Protein AF-A0A953Q4B1-F1 (afdb_monomer)

Nearest PDB structures (foldseek):
  6rr7-assembly1_C  TM=2.010E-01  e=7.359E+00  Influenza A virus (A/nt/60/1968(H3N2))

Mean predicted aligned error: 6.5 Å

pLDDT: mean 91.01, std 9.19, range [53.62, 98.0]

Radius of gyration: 22.78 Å; Cα contacts (8 Å, |Δi|>4): 301; chains: 1; bounding box: 56×47×64 Å

Secondary structure (DSSP, 8-state):
-HHHHHHHHHHHHHHHHHTPPPP----EEEEEEEEEEEEE---HHHHHHHHHHHHHHTS-SSSS-PPPSS-HHHHHHHHHHHHHHHHHHHGGGSS-SSEEEEEEEEEEETTEEEEE-SSEE-HHHHHHHHHHTTTSEEEEE-S-S----EE--GGGSS--TT---IIIIIHHHHTT-PEEPTTHHHHHHHHHHHHHHHHHH-

Solvent-accessible surface area (backbone atoms only — not comparable to full-atom values): 11178 Å² total; per-residue (Å²): 109,71,66,60,52,50,53,50,50,51,49,53,52,53,53,51,58,73,69,58,70,91,78,86,74,88,47,75,49,74,51,75,47,82,42,74,46,45,27,45,70,68,64,59,67,59,27,50,49,50,26,53,49,32,53,58,68,60,44,44,72,74,100,47,98,51,71,44,90,59,56,71,69,58,51,51,50,37,51,52,52,22,54,28,24,43,34,42,40,56,40,74,78,46,83,64,64,55,37,46,79,49,43,32,40,42,38,39,47,70,65,34,35,40,38,36,33,23,28,49,68,54,69,68,52,51,52,51,42,37,63,79,42,63,94,41,52,62,43,72,39,57,67,27,94,40,82,76,51,57,44,42,58,57,81,42,67,55,74,59,87,96,40,75,34,53,53,44,48,50,49,24,36,69,70,22,39,59,28,62,39,65,57,39,42,58,53,50,42,51,52,54,46,52,49,52,52,56,69,70,74,108

Sequence (202 aa):
MLEQLSDLFAGYVRQALKGASRMDVKRIDMETRQLKLPQVPTDRALALRQVQLAEQLLRPNSGTNAEPTLPIEAQRWLRLSRDISRAVFDRYNRMPLDQRATEMQALRIQNVLILTDPAEVFITFADQIGQMLADWKVWVAGYADDYVGYIPSADRYDLQAEHFSYPAYFTPMVNGEFRFREDVGDVLVHELVAFGQDITRR

Structure (mmCIF, N/CA/C/O backbone):
data_AF-A0A953Q4B1-F1
#
_entry.id   AF-A0A953Q4B1-F1
#
loop_
_atom_site.group_PDB
_atom_site.id
_atom_site.type_symbol
_atom_site.label_atom_id
_atom_site.label_alt_id
_atom_site.label_comp_id
_atom_site.label_asym_id
_atom_site.label_entity_id
_atom_site.label_seq_id
_atom_site.pdbx_PDB_ins_code
_atom_site.Cartn_x
_atom_site.Cartn_y
_atom_site.Cartn_z
_atom_site.occupancy
_atom_site.B_iso_or_equiv
_atom_site.auth_seq_id
_atom_site.auth_comp_id
_atom_site.auth_asym_id
_atom_site.auth_atom_id
_atom_site.pdbx_PDB_model_num
ATOM 1 N N . MET A 1 1 ? -5.268 32.709 0.289 1.00 77.25 1 MET A N 1
ATOM 2 C CA . MET A 1 1 ? -5.785 31.329 0.142 1.00 77.25 1 MET A CA 1
ATOM 3 C C . MET A 1 1 ? -5.171 30.374 1.164 1.00 77.25 1 MET A C 1
ATOM 5 O O . MET A 1 1 ? -5.928 29.830 1.951 1.00 77.25 1 MET A O 1
ATOM 9 N N . LEU A 1 2 ? -3.842 30.199 1.224 1.00 82.88 2 LEU A N 1
ATOM 10 C CA . LEU A 1 2 ? -3.206 29.319 2.227 1.00 82.88 2 LEU A CA 1
ATOM 11 C C . LEU A 1 2 ? -3.450 29.769 3.679 1.00 82.88 2 LEU A C 1
ATOM 13 O O . LEU A 1 2 ? -3.817 28.949 4.511 1.00 82.88 2 LEU A O 1
ATOM 17 N N . GLU A 1 3 ? -3.339 31.068 3.964 1.00 89.88 3 GLU A N 1
ATOM 18 C CA . GLU A 1 3 ? -3.621 31.621 5.302 1.00 89.88 3 GLU A CA 1
ATOM 19 C C . GLU A 1 3 ? -5.075 31.387 5.733 1.00 89.88 3 GLU A C 1
ATOM 21 O O . GLU A 1 3 ? -5.330 30.941 6.843 1.00 89.88 3 GLU A O 1
ATOM 26 N N . GLN A 1 4 ? -6.031 31.565 4.817 1.00 91.06 4 GLN A N 1
ATOM 27 C CA . GLN A 1 4 ? -7.453 31.322 5.086 1.00 91.06 4 GLN A CA 1
ATOM 28 C C . GLN A 1 4 ? -7.746 29.846 5.393 1.00 91.06 4 GLN A C 1
ATOM 30 O O . GLN A 1 4 ? -8.548 29.555 6.276 1.00 91.06 4 GLN A O 1
ATOM 35 N N . LEU A 1 5 ? -7.097 28.912 4.688 1.00 90.69 5 LEU A N 1
ATOM 36 C CA . LEU A 1 5 ? -7.215 27.477 4.972 1.00 90.69 5 LEU A CA 1
ATOM 37 C C . LEU A 1 5 ? -6.576 27.116 6.317 1.00 90.69 5 LEU A C 1
ATOM 39 O O . LEU A 1 5 ? -7.145 26.333 7.076 1.00 90.69 5 LEU A O 1
ATOM 43 N N . SER A 1 6 ? -5.426 27.718 6.629 1.00 92.38 6 SER A N 1
ATOM 44 C CA . SER A 1 6 ? -4.753 27.561 7.919 1.00 92.38 6 SER A CA 1
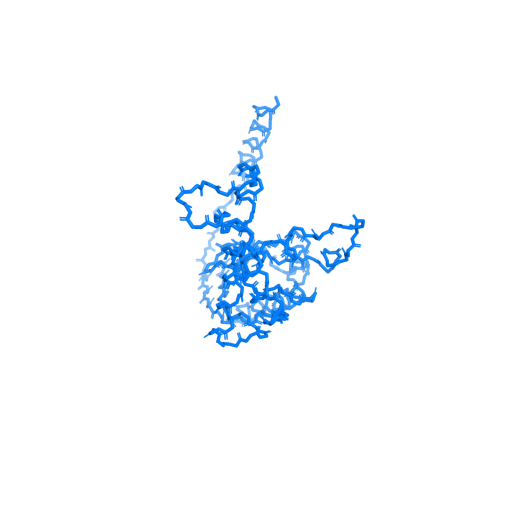ATOM 45 C C . SER A 1 6 ? -5.631 28.052 9.071 1.00 92.38 6 SER A C 1
ATOM 47 O O . SER A 1 6 ? -5.812 27.337 10.055 1.00 92.38 6 SER A O 1
ATOM 49 N N . ASP A 1 7 ? -6.230 29.235 8.938 1.00 94.31 7 ASP A N 1
ATOM 50 C CA . ASP A 1 7 ? -7.118 29.805 9.953 1.00 94.31 7 ASP A CA 1
ATOM 51 C C . ASP A 1 7 ? -8.383 28.964 10.143 1.00 94.31 7 ASP A C 1
ATOM 53 O O . ASP A 1 7 ? -8.809 28.728 11.277 1.00 94.31 7 ASP A O 1
ATOM 57 N N . LEU A 1 8 ? -8.953 28.451 9.048 1.00 93.62 8 LEU A N 1
ATOM 58 C CA . LEU A 1 8 ? -10.095 27.541 9.085 1.00 93.62 8 LEU A CA 1
ATOM 59 C C . LEU A 1 8 ? -9.750 26.253 9.851 1.00 93.62 8 LEU A C 1
ATOM 61 O O . LEU A 1 8 ? -10.474 25.859 10.767 1.00 93.62 8 LEU A O 1
ATOM 65 N N . PHE A 1 9 ? -8.621 25.621 9.519 1.00 92.25 9 PHE A N 1
ATOM 66 C CA . PHE A 1 9 ? -8.154 24.407 10.190 1.00 92.25 9 PHE A CA 1
ATOM 67 C C . PHE A 1 9 ? -7.856 24.653 11.673 1.00 92.25 9 PHE A C 1
ATOM 69 O O . PHE A 1 9 ? -8.317 23.905 12.536 1.00 92.25 9 PHE A O 1
ATOM 76 N N . ALA A 1 10 ? -7.160 25.746 11.993 1.00 93.31 10 ALA A N 1
ATOM 77 C CA . ALA A 1 10 ? -6.904 26.147 13.371 1.00 93.31 10 ALA A CA 1
ATOM 78 C C . ALA A 1 10 ? -8.212 26.382 14.146 1.00 93.31 10 ALA A C 1
ATOM 80 O O . ALA A 1 10 ? -8.302 26.029 15.324 1.00 93.31 10 ALA A O 1
ATOM 81 N N . GLY A 1 11 ? -9.236 26.934 13.489 1.00 94.00 11 GLY A N 1
ATOM 82 C CA . GLY A 1 11 ? -10.591 27.059 14.021 1.00 94.00 11 GLY A CA 1
ATOM 83 C C . GLY A 1 11 ? -11.190 25.710 14.425 1.00 94.00 11 GLY A C 1
ATOM 84 O O . GLY A 1 11 ? -11.606 25.557 15.577 1.00 94.00 11 GLY A O 1
ATOM 85 N N . TYR A 1 12 ? -11.158 24.719 13.527 1.00 92.06 12 TYR A N 1
ATOM 86 C CA . TYR A 1 12 ? -11.639 23.360 13.808 1.00 92.06 12 TYR A CA 1
ATOM 87 C C . TYR A 1 12 ? -10.886 22.697 14.963 1.00 92.06 12 TYR A C 1
ATOM 89 O O . TYR A 1 12 ? -11.517 22.163 15.875 1.00 92.06 12 TYR A O 1
ATOM 97 N N . VAL A 1 13 ? -9.552 22.783 14.981 1.00 90.69 13 VAL A N 1
ATOM 98 C CA . VAL A 1 13 ? -8.730 22.214 16.062 1.00 90.69 13 VAL A CA 1
ATOM 99 C C . VAL A 1 13 ? -9.070 22.867 17.401 1.00 90.69 13 VAL A C 1
ATOM 101 O O . VAL A 1 13 ? -9.308 22.172 18.386 1.00 90.69 13 VAL A O 1
ATOM 104 N N . ARG A 1 14 ? -9.162 24.202 17.457 1.00 93.81 14 ARG A N 1
ATOM 105 C CA . ARG A 1 14 ? -9.535 24.919 18.689 1.00 93.81 14 ARG A CA 1
ATOM 106 C C . ARG A 1 14 ? -10.931 24.534 19.168 1.00 93.81 14 ARG A C 1
ATOM 108 O O . ARG A 1 14 ? -11.133 24.387 20.371 1.00 93.81 14 ARG A O 1
ATOM 115 N N . GLN A 1 15 ? -11.893 24.390 18.258 1.00 92.69 15 GLN A N 1
ATOM 116 C CA . GLN A 1 15 ? -13.248 23.968 18.605 1.00 92.69 15 GLN A CA 1
ATOM 117 C C . GLN A 1 15 ? -13.269 22.534 19.146 1.00 92.69 15 GLN A C 1
ATOM 119 O O . GLN A 1 15 ? -13.880 22.293 20.186 1.00 92.69 15 GLN A O 1
ATOM 124 N N . ALA A 1 16 ? -12.552 21.612 18.500 1.00 88.50 16 ALA A N 1
ATOM 125 C CA . ALA A 1 16 ? -12.413 20.235 18.958 1.00 88.50 16 ALA A CA 1
ATOM 126 C C . ALA A 1 16 ? -11.760 20.161 20.348 1.00 88.50 16 ALA A C 1
ATOM 128 O O . ALA A 1 16 ? -12.266 19.463 21.222 1.00 88.50 16 ALA A O 1
ATOM 129 N N . LEU A 1 17 ? -10.700 20.943 20.591 1.00 89.81 17 LEU A N 1
ATOM 130 C CA . LEU A 1 17 ? -10.029 21.018 21.893 1.00 89.81 17 LEU A CA 1
ATOM 131 C C . LEU A 1 17 ? -10.934 21.585 22.994 1.00 89.81 17 LEU A C 1
ATOM 133 O O . LEU A 1 17 ? -10.906 21.089 24.114 1.00 89.81 17 LEU A O 1
ATOM 137 N N . LYS A 1 18 ? -11.766 22.591 22.692 1.00 91.31 18 LYS A N 1
ATOM 138 C CA . LYS A 1 18 ? -12.753 23.119 23.655 1.00 91.31 18 LYS A CA 1
ATOM 139 C C . LYS A 1 18 ? -13.810 22.0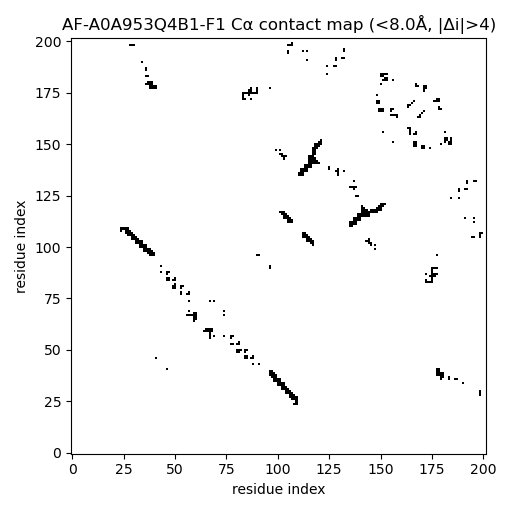81 24.038 1.00 91.31 18 LYS A C 1
ATOM 141 O O . LYS A 1 18 ? -14.287 22.102 25.166 1.00 91.31 18 LYS A O 1
ATOM 146 N N . GLY A 1 19 ? -14.184 21.210 23.102 1.00 84.19 19 GLY A N 1
ATOM 147 C CA . GLY A 1 19 ? -15.109 20.100 23.337 1.00 84.19 19 GLY A CA 1
ATOM 148 C C . GLY A 1 19 ? -14.444 18.833 23.880 1.00 84.19 19 GLY A C 1
ATOM 149 O O . GLY A 1 19 ? -15.144 17.861 24.161 1.00 84.19 19 GLY A O 1
ATOM 150 N N . ALA A 1 20 ? -13.116 18.811 24.016 1.00 85.81 20 ALA A N 1
ATOM 151 C CA . ALA A 1 20 ? -12.397 17.631 24.462 1.00 85.81 20 ALA A CA 1
ATOM 152 C C . ALA A 1 20 ? -12.643 17.388 25.956 1.00 85.81 20 ALA A C 1
ATOM 154 O O . ALA A 1 20 ? -12.407 18.246 26.804 1.00 85.81 20 ALA A O 1
ATOM 155 N N . SER A 1 21 ? -13.090 16.182 26.285 1.00 84.25 21 SER A N 1
ATOM 156 C CA . SER A 1 21 ? -13.233 15.717 27.660 1.00 84.25 21 SER A CA 1
ATOM 157 C C . SER A 1 21 ? -12.099 14.764 28.013 1.00 84.25 21 SER A C 1
ATOM 159 O O . SER A 1 21 ? -11.677 13.961 27.178 1.00 84.25 21 SER A O 1
ATOM 161 N N . ARG A 1 22 ? -11.658 14.779 29.274 1.00 85.75 22 ARG A N 1
ATOM 162 C CA . ARG A 1 22 ? -10.754 13.746 29.789 1.00 85.75 22 ARG A CA 1
ATOM 163 C C . ARG A 1 22 ? -11.410 12.372 29.628 1.00 85.75 22 ARG A C 1
ATOM 165 O O . ARG A 1 22 ? -12.523 12.162 30.101 1.00 85.75 22 ARG A O 1
ATOM 172 N N . MET A 1 23 ? -10.701 11.448 28.991 1.00 85.00 23 MET A N 1
ATOM 173 C CA . MET A 1 23 ? -11.082 10.041 28.952 1.00 85.00 23 MET A CA 1
ATOM 174 C C . MET A 1 23 ? -10.459 9.334 30.154 1.00 85.00 23 MET A C 1
ATOM 176 O O . MET A 1 23 ? -9.245 9.391 30.344 1.00 85.00 23 MET A O 1
ATOM 180 N N . ASP A 1 24 ? -11.289 8.694 30.974 1.00 88.69 24 ASP A N 1
ATOM 181 C CA . ASP A 1 24 ? -10.801 7.779 32.002 1.00 88.69 24 ASP A CA 1
ATOM 182 C C . ASP A 1 24 ? -10.521 6.421 31.352 1.00 88.69 24 ASP A C 1
ATOM 184 O O . ASP A 1 24 ? -11.440 5.739 30.887 1.00 88.69 24 ASP A O 1
ATOM 188 N N . VAL A 1 25 ? -9.241 6.073 31.249 1.00 91.12 25 VAL A N 1
ATOM 189 C CA . VAL A 1 25 ? -8.785 4.867 30.560 1.00 91.12 25 VAL A CA 1
ATOM 190 C C . VAL A 1 25 ? -8.581 3.772 31.593 1.00 91.12 25 VAL A C 1
ATOM 192 O O . VAL A 1 25 ? -7.631 3.789 32.369 1.00 91.12 25 VAL A O 1
ATOM 195 N N . LYS A 1 26 ? -9.491 2.803 31.587 1.00 90.75 26 LYS A N 1
ATOM 196 C CA . LYS A 1 26 ? -9.437 1.612 32.441 1.00 90.75 26 LYS A CA 1
ATOM 197 C C . LYS A 1 26 ? -8.738 0.452 31.753 1.00 90.75 26 LYS A C 1
ATOM 199 O O . LYS A 1 26 ? -8.290 -0.472 32.424 1.00 90.75 26 LYS A O 1
ATOM 204 N N . ARG A 1 27 ? -8.700 0.478 30.419 1.00 88.38 27 ARG A N 1
ATOM 205 C CA . ARG A 1 27 ? -8.193 -0.620 29.610 1.00 88.38 27 ARG A CA 1
ATOM 206 C C . ARG A 1 27 ? -7.492 -0.118 28.356 1.00 88.38 27 ARG A C 1
ATOM 208 O O . ARG A 1 27 ? -8.040 0.712 27.628 1.00 88.38 27 ARG A O 1
ATOM 215 N N . ILE A 1 28 ? -6.306 -0.674 28.131 1.00 94.75 28 ILE A N 1
ATOM 216 C CA . ILE A 1 28 ? -5.520 -0.529 26.912 1.00 94.75 28 ILE A CA 1
ATOM 217 C C . ILE A 1 28 ? -5.086 -1.930 26.497 1.00 94.75 28 ILE A C 1
ATOM 219 O O . ILE A 1 28 ? -4.481 -2.638 27.300 1.00 94.75 28 ILE A O 1
ATOM 223 N N . ASP A 1 29 ? -5.380 -2.309 25.260 1.00 96.50 29 ASP A N 1
ATOM 224 C CA . ASP A 1 29 ? -4.878 -3.539 24.656 1.00 96.50 29 ASP A CA 1
ATOM 225 C C . ASP A 1 29 ? -4.188 -3.173 23.347 1.00 96.50 29 ASP A C 1
ATOM 227 O O . ASP A 1 29 ? -4.697 -2.347 22.590 1.00 96.50 29 ASP A O 1
ATOM 231 N N . MET A 1 30 ? -3.045 -3.792 23.076 1.00 96.75 30 MET A N 1
ATOM 232 C CA . MET A 1 30 ? -2.308 -3.603 21.833 1.00 96.75 30 MET A CA 1
ATOM 233 C C . MET A 1 30 ? -1.800 -4.946 21.340 1.00 96.75 30 MET A C 1
ATOM 235 O O . MET A 1 30 ? -1.315 -5.758 22.129 1.00 96.75 30 MET A O 1
ATOM 239 N N . GLU A 1 31 ? -1.896 -5.165 20.040 1.00 97.44 31 GLU A N 1
ATOM 240 C CA . GLU A 1 31 ? -1.410 -6.378 19.399 1.00 97.44 31 GLU A CA 1
ATOM 241 C C . GLU A 1 31 ? -0.890 -6.044 18.008 1.00 97.44 31 GLU A C 1
ATOM 243 O O . GLU A 1 31 ? -1.389 -5.122 17.363 1.00 97.44 31 GLU A O 1
ATOM 248 N N . THR A 1 32 ? 0.090 -6.812 17.543 1.00 97.31 32 THR A N 1
ATOM 249 C CA . THR A 1 32 ? 0.563 -6.783 16.159 1.00 97.31 32 THR A CA 1
ATOM 250 C C . THR A 1 32 ? 0.193 -8.082 15.452 1.00 97.31 32 THR A C 1
ATOM 252 O O . THR A 1 32 ? 0.076 -9.144 16.071 1.00 97.31 32 THR A O 1
ATOM 255 N N . ARG A 1 33 ? -0.023 -8.004 14.141 1.00 96.38 33 ARG A N 1
ATOM 256 C CA . ARG A 1 33 ? -0.353 -9.141 13.286 1.00 96.38 33 ARG A CA 1
ATOM 257 C C . ARG A 1 33 ? 0.388 -9.023 11.964 1.00 96.38 33 ARG A C 1
ATOM 259 O O . ARG A 1 33 ? 0.452 -7.961 11.359 1.00 96.38 33 ARG A O 1
ATOM 266 N N . GLN A 1 34 ? 0.915 -10.149 11.505 1.00 96.88 34 GLN A N 1
ATOM 267 C CA . GLN A 1 34 ? 1.512 -10.251 10.181 1.00 96.88 34 GLN A CA 1
ATOM 268 C C . GLN A 1 34 ? 0.415 -10.336 9.119 1.00 96.88 34 GLN A C 1
ATOM 270 O O . GLN A 1 34 ? -0.524 -11.122 9.249 1.00 96.88 34 GLN A O 1
ATOM 275 N N . LEU A 1 35 ? 0.574 -9.558 8.056 1.00 96.00 35 LEU A N 1
ATOM 276 C CA . LEU A 1 35 ? -0.331 -9.464 6.919 1.00 96.00 35 LEU A CA 1
ATOM 277 C C . LEU A 1 35 ? 0.414 -9.866 5.645 1.00 96.00 35 LEU A C 1
ATOM 279 O O . LEU A 1 35 ? 1.592 -9.559 5.459 1.00 96.00 35 LEU A O 1
ATOM 283 N N . LYS A 1 36 ? -0.273 -10.574 4.750 1.00 97.00 36 LYS A N 1
ATOM 284 C CA . LYS A 1 36 ? 0.260 -10.965 3.442 1.00 97.00 36 LYS A CA 1
ATOM 285 C C . LYS A 1 36 ? -0.599 -10.337 2.358 1.00 97.00 36 LYS A C 1
ATOM 287 O O . LYS A 1 36 ? -1.712 -10.785 2.109 1.00 97.00 36 LYS A O 1
ATOM 292 N N . LEU A 1 37 ? -0.071 -9.297 1.725 1.00 97.25 37 LEU A N 1
ATOM 293 C CA . LEU A 1 37 ? -0.766 -8.555 0.682 1.00 97.25 37 LEU A CA 1
ATOM 294 C C . LEU A 1 37 ? -0.524 -9.207 -0.685 1.00 97.25 37 LEU A C 1
ATOM 296 O O . LEU A 1 37 ? 0.640 -9.350 -1.071 1.00 97.25 37 LEU A O 1
ATOM 300 N N . PRO A 1 38 ? -1.570 -9.594 -1.436 1.00 97.69 38 PRO A N 1
ATOM 301 C CA . PRO A 1 38 ? -1.412 -10.277 -2.717 1.00 97.69 38 PRO A CA 1
ATOM 302 C C . PRO A 1 38 ? -0.814 -9.361 -3.793 1.00 97.69 38 PRO A C 1
ATOM 304 O O . PRO A 1 38 ? -1.292 -8.251 -4.026 1.00 97.69 38 PRO A O 1
ATOM 307 N N . GLN A 1 39 ? 0.204 -9.855 -4.494 1.00 96.25 39 GLN A N 1
ATOM 308 C CA . GLN A 1 39 ? 0.900 -9.176 -5.588 1.00 96.25 39 GLN A CA 1
ATOM 309 C C . GLN A 1 39 ? 0.768 -9.939 -6.909 1.00 96.25 39 GLN A C 1
ATOM 311 O O . GLN A 1 39 ? 0.513 -11.142 -6.939 1.00 96.25 39 GLN A O 1
ATOM 316 N N . VAL A 1 40 ? 0.975 -9.231 -8.021 1.00 95.50 40 VAL A N 1
ATOM 317 C CA . VAL A 1 40 ? 0.993 -9.796 -9.374 1.00 95.50 40 VAL A CA 1
ATOM 318 C C . VAL A 1 40 ? 2.398 -9.641 -9.961 1.00 95.50 40 VAL A C 1
ATOM 320 O O . VAL A 1 40 ? 2.770 -8.527 -10.342 1.00 95.50 40 VAL A O 1
ATOM 323 N N . PRO A 1 41 ? 3.186 -10.729 -10.059 1.00 94.19 41 PRO A N 1
ATOM 324 C CA . PRO A 1 41 ? 4.506 -10.683 -10.674 1.00 94.19 41 PRO A CA 1
ATOM 325 C C . PRO A 1 41 ? 4.449 -10.184 -12.123 1.00 94.19 41 PRO A C 1
ATOM 327 O O . PRO A 1 41 ? 3.685 -10.694 -12.941 1.00 94.19 41 PRO A O 1
ATOM 330 N N . THR A 1 42 ? 5.293 -9.209 -12.457 1.00 90.56 42 THR A N 1
ATOM 331 C CA . THR A 1 42 ? 5.502 -8.748 -13.842 1.00 90.56 42 THR A CA 1
ATOM 332 C C . THR A 1 42 ? 6.487 -9.666 -14.548 1.00 90.56 42 THR A C 1
ATOM 334 O O . THR A 1 42 ? 7.481 -10.010 -13.929 1.00 90.56 42 THR A O 1
ATOM 337 N N . ASP A 1 43 ? 6.308 -9.992 -15.831 1.00 91.81 43 ASP A N 1
ATOM 338 C CA . ASP A 1 43 ? 7.218 -10.865 -16.599 1.00 91.81 43 ASP A CA 1
ATOM 339 C C . ASP A 1 43 ? 8.718 -10.533 -16.392 1.00 91.81 43 ASP A C 1
ATOM 341 O O . ASP A 1 43 ? 9.205 -9.444 -16.715 1.00 91.81 43 ASP A O 1
ATOM 345 N N . ARG A 1 44 ? 9.468 -11.513 -15.866 1.00 93.56 44 ARG A N 1
ATOM 346 C CA . ARG A 1 44 ? 10.905 -11.395 -15.575 1.00 93.56 44 ARG A CA 1
ATOM 347 C C . ARG A 1 44 ? 11.740 -11.102 -16.817 1.00 93.56 44 ARG A C 1
ATOM 349 O O . ARG A 1 44 ? 12.688 -10.317 -16.752 1.00 93.56 44 ARG A O 1
ATOM 356 N N . ALA A 1 45 ? 11.435 -11.768 -17.928 1.00 95.25 45 ALA A N 1
ATOM 357 C CA . ALA A 1 45 ? 12.165 -11.604 -19.176 1.00 95.25 45 ALA A CA 1
ATOM 358 C C . ALA A 1 45 ? 11.918 -10.211 -19.760 1.00 95.25 45 ALA A C 1
ATOM 360 O O . ALA A 1 45 ? 12.848 -9.602 -20.294 1.00 95.25 45 ALA A O 1
ATOM 361 N N . LEU A 1 46 ? 10.705 -9.674 -19.597 1.00 92.56 46 LEU A N 1
ATOM 362 C CA . LEU A 1 46 ? 10.388 -8.303 -19.991 1.00 92.56 46 LEU A CA 1
ATOM 363 C C . LEU A 1 46 ? 11.214 -7.281 -19.200 1.00 92.56 46 LEU A C 1
ATOM 365 O O . LEU A 1 46 ? 11.835 -6.414 -19.817 1.00 92.56 46 LEU A O 1
ATOM 369 N N . ALA A 1 47 ? 11.289 -7.417 -17.871 1.00 93.12 47 ALA A N 1
ATOM 370 C CA . ALA A 1 47 ? 12.106 -6.537 -17.031 1.00 93.12 47 ALA A CA 1
ATOM 371 C C . ALA A 1 47 ? 13.591 -6.585 -17.440 1.00 93.12 47 ALA A C 1
ATOM 373 O O . ALA A 1 47 ? 14.215 -5.547 -17.662 1.00 93.12 47 ALA A O 1
ATOM 374 N N . LEU A 1 48 ? 14.150 -7.786 -17.648 1.00 95.25 48 LEU A N 1
ATOM 375 C CA . LEU A 1 48 ? 15.535 -7.942 -18.110 1.00 95.25 48 LEU A CA 1
ATOM 376 C C . LEU A 1 48 ? 15.766 -7.302 -19.486 1.00 95.25 48 LEU A C 1
ATOM 378 O O . LEU A 1 48 ? 16.777 -6.631 -19.698 1.00 95.25 48 LEU A O 1
ATOM 382 N N . ARG A 1 49 ? 14.829 -7.492 -20.421 1.00 95.81 49 ARG A N 1
ATOM 383 C CA . ARG A 1 49 ? 14.906 -6.916 -21.766 1.00 95.81 49 ARG A CA 1
ATOM 384 C C . ARG A 1 49 ? 14.891 -5.390 -21.726 1.00 95.81 49 ARG A C 1
ATOM 386 O O . ARG A 1 49 ? 15.651 -4.772 -22.467 1.00 95.81 49 ARG A O 1
ATOM 393 N N . GLN A 1 50 ? 14.066 -4.784 -20.872 1.00 94.38 50 GLN A N 1
ATOM 394 C CA . GLN A 1 50 ? 14.026 -3.328 -20.694 1.00 94.38 50 GLN A CA 1
ATOM 395 C C . GLN A 1 50 ? 15.359 -2.7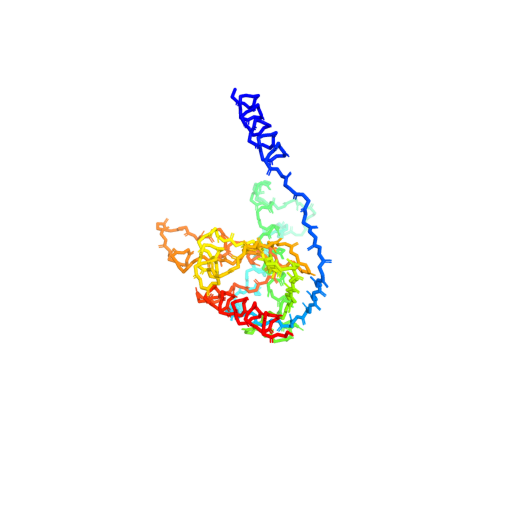90 -20.168 1.00 94.38 50 GLN A C 1
ATOM 397 O O . GLN A 1 50 ? 15.868 -1.801 -20.697 1.00 94.38 50 GLN A O 1
ATOM 402 N N . VAL A 1 51 ? 15.977 -3.488 -19.209 1.00 95.62 51 VAL A N 1
ATOM 403 C CA . VAL A 1 51 ? 17.315 -3.128 -18.724 1.00 95.62 51 VAL A CA 1
ATOM 404 C C . VAL A 1 51 ? 18.353 -3.190 -19.845 1.00 95.62 51 VAL A C 1
ATOM 406 O O . VAL A 1 51 ? 19.075 -2.220 -20.067 1.00 95.62 51 VAL A O 1
ATOM 409 N N . GLN A 1 52 ? 18.404 -4.301 -20.583 1.00 96.00 52 GLN A N 1
ATOM 410 C CA . GLN A 1 52 ? 19.364 -4.488 -21.675 1.00 96.00 52 GLN A CA 1
ATOM 411 C C . GLN A 1 52 ? 19.182 -3.454 -22.789 1.00 96.00 52 GLN A C 1
ATOM 413 O O . GLN A 1 52 ? 20.167 -2.935 -23.311 1.00 96.00 52 GLN A O 1
ATOM 418 N N . LEU A 1 53 ? 17.935 -3.129 -23.140 1.00 94.62 53 LEU A N 1
ATOM 419 C CA . LEU A 1 53 ? 17.632 -2.112 -24.142 1.00 94.62 53 LEU A CA 1
ATOM 420 C C . LEU A 1 53 ? 18.103 -0.727 -23.685 1.00 94.62 53 LEU A C 1
ATOM 422 O O . LEU A 1 53 ? 18.769 -0.028 -24.446 1.00 94.62 53 LEU A O 1
ATOM 426 N N . ALA A 1 54 ? 17.808 -0.340 -22.443 1.00 94.06 54 ALA A N 1
ATOM 427 C CA . ALA A 1 54 ? 18.254 0.941 -21.909 1.00 94.06 54 ALA A CA 1
ATOM 428 C C . ALA A 1 54 ? 19.788 1.025 -21.846 1.00 94.06 54 ALA A C 1
ATOM 430 O O . ALA A 1 54 ? 20.366 2.039 -22.230 1.00 94.06 54 ALA A O 1
ATOM 431 N N . GLU A 1 55 ? 20.466 -0.054 -21.441 1.00 93.06 55 GLU A N 1
ATOM 432 C CA . GLU A 1 55 ? 21.929 -0.143 -21.473 1.00 93.06 55 GLU A CA 1
ATOM 433 C C . GLU A 1 55 ? 22.483 -0.006 -22.896 1.00 93.06 55 GLU A C 1
ATOM 435 O O . GLU A 1 55 ? 23.463 0.705 -23.087 1.00 93.06 55 GLU A O 1
ATOM 440 N N . GLN A 1 56 ? 21.868 -0.643 -23.897 1.00 90.88 56 GLN A N 1
ATOM 441 C CA . GLN A 1 56 ? 22.282 -0.524 -25.298 1.00 90.88 56 GLN A CA 1
ATOM 442 C C . GLN A 1 56 ? 22.128 0.904 -25.828 1.00 90.88 56 GLN A C 1
ATOM 444 O O . GLN A 1 56 ? 23.050 1.410 -26.460 1.00 90.88 56 GLN A O 1
ATOM 449 N N . LEU A 1 57 ? 21.002 1.561 -25.544 1.00 90.25 57 LEU A N 1
ATOM 450 C CA . LEU A 1 57 ? 20.724 2.929 -25.994 1.00 90.25 57 LEU A CA 1
ATOM 451 C C . LEU A 1 57 ? 21.594 3.980 -25.291 1.00 90.25 57 LEU A C 1
ATOM 453 O O . LEU A 1 57 ? 21.856 5.042 -25.850 1.00 90.25 57 LEU A O 1
ATOM 457 N N . LEU A 1 58 ? 22.052 3.690 -24.072 1.00 89.81 58 LEU A N 1
ATOM 458 C CA . LEU A 1 58 ? 22.970 4.545 -23.319 1.00 89.81 58 LEU A CA 1
ATOM 459 C C . LEU A 1 58 ? 24.447 4.325 -23.684 1.00 89.81 58 LEU A C 1
ATOM 461 O O . LEU A 1 58 ? 25.297 5.062 -23.181 1.00 89.81 58 LEU A O 1
ATOM 465 N N . ARG A 1 59 ? 24.788 3.327 -24.514 1.00 84.69 59 ARG A N 1
ATOM 466 C CA . ARG A 1 59 ? 26.181 3.111 -24.931 1.00 84.69 59 ARG A CA 1
ATOM 467 C C . ARG A 1 59 ? 26.649 4.252 -25.843 1.00 84.69 59 ARG A C 1
ATOM 469 O O . ARG A 1 59 ? 25.934 4.617 -26.774 1.00 84.69 59 ARG A O 1
ATOM 476 N N . PRO A 1 60 ? 27.870 4.771 -25.635 1.00 74.19 60 PRO A N 1
ATOM 477 C CA . PRO A 1 60 ? 28.553 5.607 -26.614 1.00 74.19 60 PRO A CA 1
ATOM 478 C C . PRO A 1 60 ? 28.593 4.951 -27.995 1.00 74.19 60 PRO A C 1
ATOM 480 O O . PRO A 1 60 ? 28.852 3.748 -28.109 1.00 74.19 60 PRO A O 1
ATOM 483 N N . ASN A 1 61 ? 28.413 5.740 -29.054 1.00 64.62 61 ASN A N 1
ATOM 484 C CA . ASN A 1 61 ? 28.637 5.249 -30.409 1.00 64.62 61 ASN A CA 1
ATOM 485 C C . ASN A 1 61 ? 30.140 4.998 -30.617 1.00 64.62 61 ASN A C 1
ATOM 487 O O . ASN A 1 61 ? 30.932 5.932 -30.678 1.00 64.62 61 ASN A O 1
ATOM 491 N N . SER A 1 62 ? 30.510 3.721 -30.753 1.00 54.38 62 SER A N 1
ATOM 492 C CA . SER A 1 62 ? 31.772 3.225 -31.328 1.00 54.38 62 SER A CA 1
ATOM 493 C C . SER A 1 62 ? 33.078 3.849 -30.801 1.00 54.38 62 SER A C 1
ATOM 495 O O . SER A 1 62 ? 33.559 4.857 -31.311 1.00 54.38 62 SER A O 1
ATOM 497 N N . GLY A 1 63 ? 33.721 3.157 -29.852 1.00 55.41 63 GLY A N 1
ATOM 498 C CA . GLY A 1 63 ? 35.186 3.147 -29.669 1.00 55.41 63 GLY A CA 1
ATOM 499 C C . GLY A 1 63 ? 35.869 4.443 -29.217 1.00 55.41 63 GLY A C 1
ATOM 500 O O . GLY A 1 63 ? 37.080 4.449 -29.022 1.00 55.41 63 GLY A O 1
ATOM 501 N N . THR A 1 64 ? 35.125 5.522 -29.020 1.00 53.97 64 THR A N 1
ATOM 502 C CA . THR A 1 64 ? 35.621 6.783 -28.470 1.00 53.97 64 THR A CA 1
ATOM 503 C C . THR A 1 64 ? 34.861 7.078 -27.182 1.00 53.97 64 THR A C 1
ATOM 505 O O . THR A 1 64 ? 33.700 6.694 -27.050 1.00 53.97 64 THR A O 1
ATOM 508 N N . ASN A 1 65 ? 35.498 7.749 -26.220 1.00 56.78 65 ASN A N 1
ATOM 509 C CA . ASN A 1 65 ? 34.878 8.213 -24.966 1.00 56.78 65 ASN A CA 1
ATOM 510 C C . ASN A 1 65 ? 33.806 9.309 -25.200 1.00 56.78 65 ASN A C 1
ATOM 512 O O . ASN A 1 65 ? 33.656 10.214 -24.383 1.00 56.78 65 ASN A O 1
ATOM 516 N N . ALA A 1 66 ? 33.115 9.286 -26.341 1.00 61.19 66 ALA A N 1
ATOM 517 C CA . ALA A 1 66 ? 32.089 10.240 -26.714 1.00 61.19 66 ALA A CA 1
ATOM 518 C C . ALA A 1 66 ? 30.812 10.007 -25.894 1.00 61.19 66 ALA A C 1
ATOM 520 O O . ALA A 1 66 ? 30.464 8.876 -25.557 1.00 61.19 66 ALA A O 1
ATOM 521 N N . GLU A 1 67 ? 30.104 11.083 -25.567 1.00 62.41 67 GLU A N 1
ATOM 522 C CA . GLU A 1 67 ? 28.816 10.983 -24.884 1.00 62.41 67 GLU A CA 1
ATOM 523 C C . GLU A 1 67 ? 27.758 10.284 -25.764 1.00 62.41 67 GLU A C 1
ATOM 525 O O . GLU A 1 67 ? 27.881 10.266 -26.995 1.00 62.41 67 GLU A O 1
ATOM 530 N N . PRO A 1 68 ? 26.703 9.695 -25.163 1.00 66.62 68 PRO A N 1
ATOM 531 C CA . PRO A 1 68 ? 25.580 9.158 -25.923 1.00 66.62 68 PRO A CA 1
ATOM 532 C C . PRO A 1 68 ? 24.985 10.236 -26.838 1.00 66.62 68 PRO A C 1
ATOM 534 O O . PRO A 1 68 ? 24.806 11.378 -26.426 1.00 66.62 68 PRO A O 1
ATOM 537 N N . THR A 1 69 ? 24.616 9.869 -28.066 1.00 75.38 69 THR A N 1
ATOM 538 C CA . THR A 1 69 ? 24.042 10.798 -29.065 1.00 75.38 69 THR A CA 1
ATOM 539 C C . THR A 1 69 ? 22.625 11.274 -28.733 1.00 75.38 69 THR A C 1
ATOM 541 O O . THR A 1 69 ? 22.079 12.138 -29.416 1.00 75.38 69 THR A O 1
ATOM 544 N N . LEU A 1 70 ? 22.016 10.715 -27.687 1.00 84.81 70 LEU A N 1
ATOM 545 C CA . LEU A 1 70 ? 20.670 11.056 -27.251 1.00 84.81 70 LEU A CA 1
ATOM 546 C C . LEU A 1 70 ? 20.644 12.389 -26.484 1.00 84.81 70 LEU A C 1
ATOM 548 O O . LEU A 1 70 ? 21.566 12.659 -25.709 1.00 84.81 70 LEU A O 1
ATOM 552 N N . PRO A 1 71 ? 19.561 13.183 -26.601 1.00 90.94 71 PRO A N 1
ATOM 553 C CA . PRO A 1 71 ? 19.351 14.360 -25.762 1.00 90.94 71 PRO A CA 1
ATOM 554 C C . PRO A 1 71 ? 19.483 14.034 -24.269 1.00 90.94 71 PRO A C 1
ATOM 556 O O . PRO A 1 71 ? 19.073 12.960 -23.826 1.00 90.94 71 PRO A O 1
ATOM 559 N N . ILE A 1 72 ? 20.002 14.974 -23.471 1.00 89.88 72 ILE A N 1
ATOM 560 C CA . ILE A 1 72 ? 20.246 14.759 -22.032 1.00 89.88 72 ILE A CA 1
ATOM 561 C C . ILE A 1 72 ? 18.990 14.307 -21.274 1.00 89.88 72 ILE A C 1
ATOM 563 O O . ILE A 1 72 ? 19.066 13.471 -20.376 1.00 89.88 72 ILE A O 1
ATOM 567 N N . GLU A 1 73 ? 17.821 14.813 -21.659 1.00 92.56 73 GLU A N 1
ATOM 568 C CA . GLU A 1 73 ? 16.534 14.429 -21.077 1.00 92.56 73 GLU A CA 1
ATOM 569 C C . GLU A 1 73 ? 16.195 12.964 -21.370 1.00 92.56 73 GLU A C 1
ATOM 571 O O . GLU A 1 73 ? 15.839 12.217 -20.458 1.00 92.56 73 GLU A O 1
ATOM 576 N N . ALA A 1 74 ? 16.409 12.516 -22.611 1.00 91.50 74 ALA A N 1
ATOM 577 C CA . ALA A 1 74 ? 16.234 11.120 -22.997 1.00 91.50 74 ALA A CA 1
ATOM 578 C C . ALA A 1 74 ? 17.225 10.208 -22.258 1.00 91.50 74 ALA A C 1
ATOM 580 O O . ALA A 1 74 ? 16.846 9.135 -21.792 1.00 91.50 74 ALA A O 1
ATOM 581 N N . GLN A 1 75 ? 18.474 10.648 -22.072 1.00 92.12 75 GLN A N 1
ATOM 582 C CA . GLN A 1 75 ? 19.449 9.902 -21.274 1.00 92.12 75 GLN A CA 1
ATOM 583 C C . GLN A 1 75 ? 19.010 9.765 -19.811 1.00 92.12 75 GLN A C 1
ATOM 585 O O . GLN A 1 75 ? 19.127 8.683 -19.236 1.00 92.12 75 GLN A O 1
ATOM 590 N N . ARG A 1 76 ? 18.498 10.841 -19.196 1.00 93.06 76 ARG A N 1
ATOM 591 C CA . ARG A 1 76 ? 17.979 10.812 -17.817 1.00 93.06 76 ARG A CA 1
ATOM 592 C C . ARG A 1 76 ? 16.811 9.842 -17.689 1.00 93.06 76 ARG A C 1
ATOM 594 O O . ARG A 1 76 ? 16.817 9.014 -16.782 1.00 93.06 76 ARG A O 1
ATOM 601 N N . TRP A 1 77 ? 15.862 9.904 -18.620 1.00 92.75 77 TRP A N 1
ATOM 602 C CA . TRP A 1 77 ? 14.721 8.995 -18.638 1.00 92.75 77 TRP A CA 1
ATOM 603 C C . TRP A 1 77 ? 15.144 7.532 -18.813 1.00 92.75 77 TRP A C 1
ATOM 605 O O . TRP A 1 77 ? 14.683 6.667 -18.074 1.00 92.75 77 TRP A O 1
ATOM 615 N N . LEU A 1 78 ? 16.078 7.246 -19.726 1.00 94.44 78 LEU A N 1
ATOM 616 C CA . LEU A 1 78 ? 16.602 5.893 -19.926 1.00 94.44 78 LEU A CA 1
ATOM 617 C C . LEU A 1 78 ? 17.343 5.362 -18.698 1.00 94.44 78 LEU A C 1
ATOM 619 O O . LEU A 1 78 ? 17.208 4.184 -18.381 1.00 94.44 78 LEU A O 1
ATOM 623 N N . ARG A 1 79 ? 18.102 6.207 -17.987 1.00 94.88 79 ARG A N 1
ATOM 624 C CA . ARG A 1 79 ? 18.755 5.817 -16.726 1.00 94.88 79 ARG A CA 1
ATOM 625 C C . ARG A 1 79 ? 17.720 5.472 -15.660 1.00 94.88 79 ARG A C 1
ATOM 627 O O . ARG A 1 79 ? 17.805 4.395 -15.086 1.00 94.88 79 ARG A O 1
ATOM 634 N N . LEU A 1 80 ? 16.712 6.325 -15.471 1.00 93.81 80 LEU A N 1
ATOM 635 C CA . LEU A 1 80 ? 15.617 6.055 -14.538 1.00 93.81 80 LEU A CA 1
ATOM 636 C C . LEU A 1 80 ? 14.886 4.753 -14.896 1.00 93.81 80 LEU A C 1
ATOM 638 O O . LEU A 1 80 ? 14.712 3.887 -14.046 1.00 93.81 80 LEU A O 1
ATOM 642 N N . SER A 1 81 ? 14.506 4.583 -16.164 1.00 93.25 81 SER A N 1
ATOM 643 C CA . SER A 1 81 ? 13.821 3.381 -16.648 1.00 93.25 81 SER A CA 1
ATOM 644 C C . SER A 1 81 ? 14.667 2.117 -16.468 1.00 93.25 81 SER A C 1
A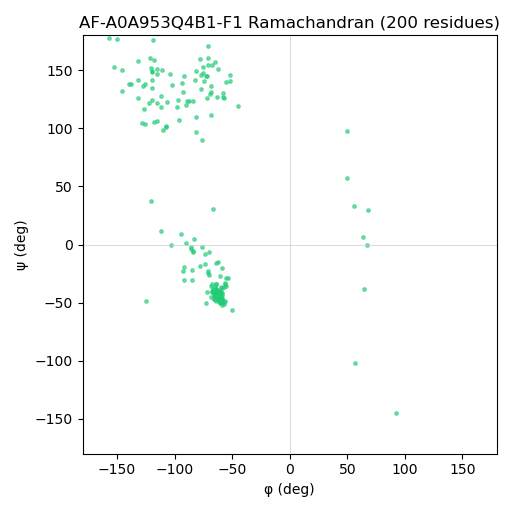TOM 646 O O . SER A 1 81 ? 14.139 1.090 -16.038 1.00 93.25 81 SER A O 1
ATOM 648 N N . ARG A 1 82 ? 15.980 2.188 -16.728 1.00 95.56 82 ARG A N 1
ATOM 649 C CA . ARG A 1 82 ? 16.928 1.098 -16.462 1.00 95.56 82 ARG A CA 1
ATOM 650 C C . ARG A 1 82 ? 16.949 0.737 -14.982 1.00 95.56 82 ARG A C 1
ATOM 652 O O . ARG A 1 82 ? 16.859 -0.442 -14.660 1.00 95.56 82 ARG A O 1
ATOM 659 N N . ASP A 1 83 ? 17.079 1.729 -14.107 1.00 96.12 83 ASP A N 1
ATOM 660 C CA . ASP A 1 83 ? 17.227 1.517 -12.665 1.00 96.12 83 ASP A CA 1
ATOM 661 C C . ASP A 1 83 ? 15.939 0.931 -12.062 1.00 96.12 83 ASP A C 1
ATOM 663 O O . ASP A 1 83 ? 15.998 -0.047 -11.319 1.00 96.12 83 ASP A O 1
ATOM 667 N N . ILE A 1 84 ? 14.773 1.423 -12.494 1.00 94.38 84 ILE A N 1
ATOM 668 C CA . ILE A 1 84 ? 13.455 0.855 -12.167 1.00 94.38 84 ILE A CA 1
ATOM 669 C C . ILE A 1 84 ? 13.347 -0.600 -12.640 1.00 94.38 84 ILE A C 1
ATOM 671 O O . ILE A 1 84 ? 13.029 -1.496 -11.859 1.00 94.38 84 ILE A O 1
ATOM 675 N N . SER A 1 85 ? 13.649 -0.861 -13.915 1.00 95.00 85 SER A N 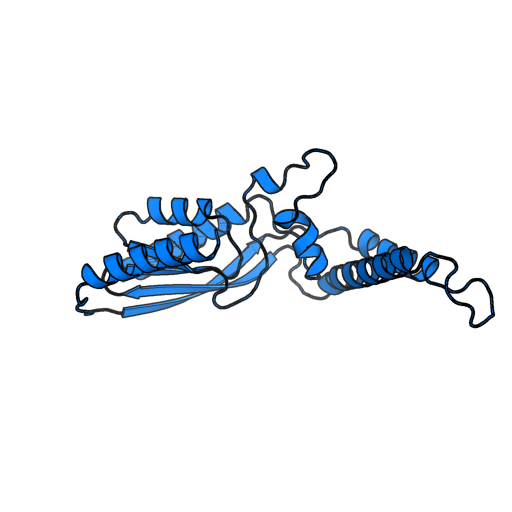1
ATOM 676 C CA . SER A 1 85 ? 13.537 -2.206 -14.496 1.00 95.00 85 SER A CA 1
ATOM 677 C C . SER A 1 85 ? 14.504 -3.189 -13.833 1.00 95.00 85 SER A C 1
ATOM 679 O O . SER A 1 85 ? 14.177 -4.361 -13.656 1.00 95.00 85 SER A O 1
ATOM 681 N N . ARG A 1 86 ? 15.689 -2.712 -13.426 1.00 96.56 86 ARG A N 1
ATOM 682 C CA . ARG A 1 86 ? 16.672 -3.487 -12.666 1.00 96.56 86 ARG A CA 1
ATOM 683 C C . ARG A 1 86 ? 16.136 -3.826 -11.279 1.00 96.56 86 ARG A C 1
ATOM 685 O O . ARG A 1 86 ? 16.187 -4.991 -10.910 1.00 96.56 86 ARG A O 1
ATOM 692 N N . ALA A 1 87 ? 15.566 -2.861 -10.561 1.00 95.19 87 ALA A N 1
ATOM 693 C CA . ALA A 1 87 ? 14.986 -3.097 -9.242 1.00 95.19 87 ALA A CA 1
ATOM 694 C C . ALA A 1 87 ? 13.826 -4.113 -9.293 1.00 95.19 87 ALA A C 1
ATOM 696 O O . ALA A 1 87 ? 13.785 -5.051 -8.495 1.00 95.19 87 ALA A O 1
ATOM 697 N N . VAL A 1 88 ? 12.938 -3.999 -10.289 1.00 94.50 88 VAL A N 1
ATOM 698 C CA . VAL A 1 88 ? 11.865 -4.982 -10.536 1.00 94.50 88 VAL A CA 1
ATOM 699 C C . VAL A 1 88 ? 12.431 -6.350 -10.940 1.00 94.50 88 VAL A C 1
ATOM 701 O O . VAL A 1 88 ? 11.907 -7.383 -10.529 1.00 94.50 88 VAL A O 1
ATOM 704 N N . PHE A 1 89 ? 13.518 -6.404 -11.714 1.00 95.62 89 PHE A N 1
ATOM 705 C CA . PHE A 1 89 ? 14.195 -7.668 -12.013 1.00 95.62 89 PHE A CA 1
ATOM 706 C C . PHE A 1 89 ? 14.794 -8.302 -10.748 1.00 95.62 89 PHE A C 1
ATOM 708 O O . PHE A 1 89 ? 14.642 -9.504 -10.535 1.00 95.62 89 PHE A O 1
ATOM 715 N N . ASP A 1 90 ? 15.415 -7.505 -9.880 1.00 95.62 90 ASP A N 1
ATOM 716 C CA . ASP A 1 90 ? 16.030 -7.969 -8.635 1.00 95.62 90 ASP A CA 1
ATOM 717 C C . ASP A 1 90 ? 14.986 -8.397 -7.589 1.00 95.62 90 ASP A C 1
ATOM 719 O O . ASP A 1 90 ? 15.270 -9.255 -6.746 1.00 95.62 90 ASP A O 1
ATOM 723 N N . ARG A 1 91 ? 13.741 -7.898 -7.679 1.00 95.00 91 ARG A N 1
ATOM 724 C CA . ARG A 1 91 ? 12.594 -8.371 -6.879 1.00 95.00 91 ARG A CA 1
ATOM 725 C C . ARG A 1 91 ? 12.371 -9.880 -6.990 1.00 95.00 91 ARG A C 1
ATOM 727 O O . ARG A 1 91 ? 11.931 -10.483 -6.012 1.00 95.00 91 ARG A O 1
ATOM 734 N N . TYR A 1 92 ? 12.731 -10.503 -8.115 1.00 96.06 92 TYR A N 1
ATOM 735 C CA . TYR A 1 92 ? 12.646 -11.957 -8.308 1.00 96.06 92 TYR A CA 1
ATOM 736 C C . TYR A 1 92 ? 13.558 -12.776 -7.387 1.00 96.06 92 TYR A C 1
ATOM 738 O O . TYR A 1 92 ? 13.344 -13.976 -7.236 1.00 96.06 92 TYR A O 1
ATOM 746 N N . ASN A 1 93 ? 14.553 -12.149 -6.754 1.00 95.56 93 ASN A N 1
ATOM 747 C CA . ASN A 1 93 ? 15.432 -12.811 -5.789 1.00 95.56 93 ASN A CA 1
ATOM 748 C C . ASN A 1 93 ? 14.829 -12.855 -4.371 1.00 95.56 93 ASN A C 1
ATOM 750 O O . ASN A 1 93 ? 15.415 -13.455 -3.473 1.00 95.56 93 ASN A O 1
ATOM 754 N N . ARG A 1 94 ? 13.671 -12.213 -4.152 1.00 93.62 94 ARG A N 1
ATOM 755 C CA . ARG A 1 94 ? 12.988 -12.122 -2.855 1.00 93.62 94 ARG A CA 1
ATOM 756 C C . ARG A 1 94 ? 11.708 -12.959 -2.895 1.00 93.62 94 ARG A C 1
ATOM 758 O O . ARG A 1 94 ? 10.697 -12.519 -3.419 1.00 93.62 94 ARG A O 1
ATOM 765 N N . MET A 1 95 ? 11.731 -14.184 -2.379 1.00 94.12 95 MET A N 1
ATOM 766 C CA . MET A 1 95 ? 10.513 -15.002 -2.284 1.00 94.12 95 MET A CA 1
ATOM 767 C C . MET A 1 95 ? 9.696 -14.606 -1.047 1.00 94.12 95 MET A C 1
ATOM 769 O O . MET A 1 95 ? 10.295 -14.258 -0.029 1.00 94.12 95 MET A O 1
ATOM 773 N N . PRO A 1 96 ? 8.358 -14.720 -1.075 1.00 95.88 96 PRO A N 1
ATOM 774 C CA . PRO A 1 96 ? 7.495 -15.103 -2.202 1.00 95.88 96 PRO A CA 1
ATOM 775 C C . PRO A 1 96 ? 7.276 -13.962 -3.222 1.00 95.88 96 PRO A C 1
ATOM 777 O O . PRO A 1 96 ? 7.497 -12.787 -2.927 1.00 95.88 96 PRO A O 1
ATOM 780 N N . LEU A 1 97 ? 6.872 -14.307 -4.451 1.00 96.31 97 LEU A N 1
ATOM 781 C CA . LEU A 1 97 ? 6.663 -13.329 -5.537 1.00 96.31 97 LEU A CA 1
ATOM 782 C C . LEU A 1 97 ? 5.219 -12.821 -5.611 1.00 96.31 97 LEU A C 1
ATOM 784 O O . LEU A 1 97 ? 4.974 -11.705 -6.044 1.00 96.31 97 LEU A O 1
ATOM 788 N N . ASP A 1 98 ? 4.270 -13.655 -5.217 1.00 96.88 98 ASP A N 1
ATOM 789 C CA . ASP A 1 98 ? 2.827 -13.438 -5.312 1.00 96.88 98 ASP A CA 1
ATOM 790 C C . ASP A 1 98 ? 2.236 -12.748 -4.078 1.00 96.88 98 ASP A C 1
ATOM 792 O O . ASP A 1 98 ? 1.033 -12.508 -4.009 1.00 96.88 98 ASP A O 1
ATOM 796 N N . GLN A 1 99 ? 3.070 -12.411 -3.097 1.00 96.50 99 GLN A N 1
ATOM 797 C CA . GLN A 1 99 ? 2.645 -11.695 -1.906 1.00 96.50 99 GLN A CA 1
ATOM 798 C C . GLN A 1 99 ? 3.781 -10.868 -1.312 1.00 96.50 99 GLN A C 1
ATOM 800 O O . GLN A 1 99 ? 4.961 -11.219 -1.412 1.00 96.50 99 GLN A O 1
ATOM 805 N N . ARG A 1 100 ? 3.395 -9.800 -0.620 1.00 95.38 100 ARG A N 1
ATOM 806 C CA . ARG A 1 100 ? 4.270 -8.984 0.213 1.00 95.38 100 ARG A CA 1
ATOM 807 C C . ARG A 1 100 ? 3.878 -9.164 1.670 1.00 95.38 100 ARG A C 1
ATOM 809 O O . ARG A 1 100 ? 2.746 -8.870 2.044 1.00 95.38 100 ARG A O 1
ATOM 816 N N . ALA A 1 101 ? 4.808 -9.682 2.466 1.00 95.38 101 ALA A N 1
ATOM 817 C CA . ALA A 1 101 ? 4.644 -9.730 3.912 1.00 95.38 101 ALA A CA 1
ATOM 818 C C . ALA A 1 101 ? 4.842 -8.328 4.496 1.00 95.38 101 ALA A C 1
ATOM 820 O O . ALA A 1 101 ? 5.708 -7.587 4.030 1.00 95.38 101 ALA A O 1
ATOM 821 N N . THR A 1 102 ? 4.027 -7.991 5.485 1.00 95.88 102 THR A N 1
ATOM 822 C CA . THR A 1 102 ? 4.057 -6.724 6.211 1.00 95.88 102 THR A CA 1
ATOM 823 C C . THR A 1 102 ? 3.408 -6.911 7.583 1.00 95.88 102 THR A C 1
ATOM 825 O O . THR A 1 102 ? 2.936 -8.005 7.910 1.00 95.88 102 THR A O 1
ATOM 828 N N . GLU A 1 103 ? 3.384 -5.866 8.396 1.00 95.94 103 GLU A N 1
ATOM 829 C CA . GLU A 1 103 ? 2.802 -5.879 9.732 1.00 95.94 103 GLU A CA 1
ATOM 830 C C . GLU A 1 103 ? 1.674 -4.852 9.837 1.00 95.94 103 GLU A C 1
ATOM 832 O O . GLU A 1 103 ? 1.681 -3.823 9.170 1.00 95.94 103 GLU A O 1
ATOM 837 N N . MET A 1 104 ? 0.692 -5.170 10.671 1.00 96.31 104 MET A N 1
ATOM 838 C CA . MET A 1 104 ? -0.332 -4.246 11.134 1.00 96.31 104 MET A CA 1
ATOM 839 C C . MET A 1 104 ? -0.453 -4.353 12.653 1.00 96.31 104 MET A C 1
ATOM 841 O O . MET A 1 104 ? -0.124 -5.378 13.256 1.00 96.31 104 MET A O 1
ATOM 845 N N . GLN A 1 105 ? -0.985 -3.318 13.274 1.00 97.62 105 GLN A N 1
ATOM 846 C CA . GLN A 1 105 ? -1.162 -3.168 14.706 1.00 97.62 105 GLN A CA 1
ATOM 847 C C . GLN A 1 105 ? -2.587 -2.697 14.988 1.00 97.62 105 GLN A C 1
ATOM 849 O O . GLN A 1 105 ? -3.163 -1.871 14.283 1.00 97.62 105 GLN A O 1
ATOM 854 N N . ALA A 1 106 ? -3.166 -3.228 16.056 1.00 97.81 106 ALA A N 1
ATOM 855 C CA . ALA A 1 106 ? -4.421 -2.743 16.594 1.00 97.81 106 ALA A CA 1
ATOM 856 C C . ALA A 1 106 ? -4.194 -2.280 18.028 1.00 97.81 106 ALA A C 1
ATOM 858 O O . ALA A 1 106 ? -3.566 -2.975 18.830 1.00 97.81 106 ALA A O 1
ATOM 859 N N . LEU A 1 107 ? -4.729 -1.109 18.353 1.00 97.38 107 LEU A N 1
ATOM 860 C CA . LEU A 1 107 ? -4.686 -0.513 19.677 1.00 97.38 107 LEU A CA 1
ATOM 861 C C . LEU A 1 107 ? -6.106 -0.155 20.102 1.00 97.38 107 LEU A C 1
ATOM 863 O O . LEU A 1 107 ? -6.767 0.704 19.518 1.00 97.38 107 LEU A O 1
ATOM 867 N N . ARG A 1 108 ? -6.572 -0.804 21.161 1.00 96.19 108 ARG A N 1
ATOM 868 C CA . ARG A 1 108 ? -7.831 -0.488 21.821 1.00 96.19 108 ARG A CA 1
ATOM 869 C C . ARG A 1 108 ? -7.546 0.397 23.022 1.00 96.19 108 ARG A C 1
ATOM 871 O O . ARG A 1 108 ? -6.814 0.002 23.925 1.00 96.19 108 ARG A O 1
ATOM 878 N N . ILE A 1 109 ? -8.190 1.557 23.075 1.00 94.81 109 ILE A N 1
ATOM 879 C CA . ILE A 1 109 ? -8.180 2.449 24.236 1.00 94.81 109 ILE A CA 1
ATOM 880 C C . ILE A 1 109 ? -9.628 2.717 24.614 1.00 94.81 109 ILE A C 1
ATOM 882 O O . ILE A 1 109 ? -10.320 3.502 23.968 1.00 94.81 109 ILE A O 1
ATOM 886 N N . GLN A 1 110 ? -10.102 2.075 25.678 1.00 91.75 110 GLN A N 1
ATOM 887 C CA . GLN A 1 110 ? -11.483 2.211 26.136 1.00 91.75 110 GLN A CA 1
ATOM 888 C C . GLN A 1 110 ? -12.523 1.854 25.045 1.00 91.75 110 GLN A C 1
ATOM 890 O O . GLN A 1 110 ? -12.756 0.667 24.827 1.00 91.75 110 GLN A O 1
ATOM 895 N N . ASN A 1 111 ? -13.143 2.850 24.391 1.00 91.19 111 ASN A N 1
ATOM 896 C CA . ASN A 1 111 ? -14.092 2.717 23.271 1.00 91.19 111 ASN A CA 1
ATOM 897 C C . ASN A 1 111 ? -13.545 3.251 21.928 1.00 91.19 111 ASN A C 1
ATOM 899 O O . ASN A 1 111 ? -14.300 3.444 20.972 1.00 91.19 111 ASN A O 1
ATOM 903 N N . VAL A 1 112 ? -12.247 3.541 21.878 1.00 94.88 112 VAL A N 1
ATOM 904 C CA . VAL A 1 112 ? -11.512 3.936 20.677 1.00 94.88 112 VAL A CA 1
ATOM 905 C C . VAL A 1 112 ? -10.723 2.737 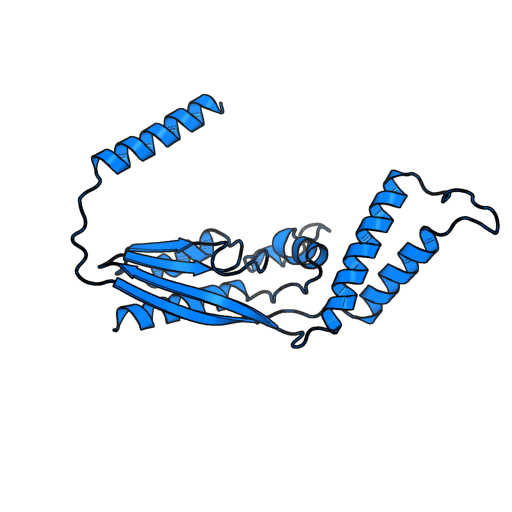20.182 1.00 94.88 112 VAL A C 1
ATOM 907 O O . VAL A 1 112 ? -10.110 2.018 20.975 1.00 94.88 112 VAL A O 1
ATOM 910 N N . LEU A 1 113 ? -10.739 2.544 18.871 1.00 97.56 113 LEU A N 1
ATOM 911 C CA . LEU A 1 113 ? -9.954 1.538 18.185 1.00 97.56 113 LEU A CA 1
ATOM 912 C C . LEU A 1 113 ? -9.074 2.236 17.153 1.00 97.56 113 LEU A C 1
ATOM 914 O O . LEU A 1 113 ? -9.575 2.932 16.274 1.00 97.56 113 LEU A O 1
ATOM 918 N N . ILE A 1 114 ? -7.767 2.053 17.272 1.00 97.69 114 ILE A N 1
ATOM 919 C CA . ILE A 1 114 ? -6.788 2.508 16.294 1.00 97.69 114 ILE A CA 1
ATOM 920 C C . ILE A 1 114 ? -6.296 1.270 15.554 1.00 97.69 114 ILE A C 1
ATOM 922 O O . ILE A 1 114 ? -5.831 0.322 16.183 1.00 97.69 114 ILE A O 1
ATOM 926 N N . LEU A 1 115 ? -6.441 1.272 14.236 1.00 97.94 115 LEU A N 1
ATOM 927 C CA . LEU A 1 115 ? -5.994 0.213 13.342 1.00 97.94 115 LEU A CA 1
ATOM 928 C C . LEU A 1 115 ? -4.914 0.801 12.445 1.00 97.94 115 LEU A C 1
ATOM 930 O O . LEU A 1 115 ? -5.159 1.807 11.780 1.00 97.94 115 LEU A O 1
ATOM 934 N N . THR A 1 116 ? -3.723 0.225 12.456 1.00 97.00 116 THR A N 1
ATOM 935 C CA . THR A 1 116 ? -2.625 0.693 11.616 1.00 97.00 116 THR A CA 1
ATOM 936 C C . THR A 1 116 ? -2.612 -0.049 10.291 1.00 97.00 116 THR A C 1
ATOM 938 O O . THR A 1 116 ? -2.947 -1.231 10.212 1.00 97.00 116 THR A O 1
ATOM 941 N N . ASP A 1 117 ? -2.239 0.668 9.241 1.00 95.06 117 ASP A N 1
ATOM 942 C CA . ASP A 1 117 ? -2.069 0.142 7.897 1.00 95.06 117 ASP A CA 1
ATOM 943 C C . ASP A 1 117 ? -0.667 0.534 7.380 1.00 95.06 117 ASP A C 1
ATOM 945 O O . ASP A 1 117 ? -0.231 1.674 7.579 1.00 95.06 117 ASP A O 1
ATOM 949 N N . PRO A 1 118 ? 0.064 -0.389 6.730 1.00 94.81 118 PRO A N 1
ATOM 950 C CA . PRO A 1 118 ? 1.437 -0.149 6.288 1.00 94.81 118 PRO A CA 1
ATOM 951 C C . PRO A 1 118 ? 1.534 0.590 4.942 1.00 94.81 118 PRO A C 1
ATOM 953 O O . PRO A 1 118 ? 2.622 0.717 4.369 1.00 94.81 118 PRO A O 1
ATOM 956 N N . ALA A 1 119 ? 0.412 1.023 4.368 1.00 94.69 119 ALA A N 1
ATOM 957 C CA . ALA A 1 119 ? 0.326 1.616 3.043 1.00 94.69 119 ALA A CA 1
ATOM 958 C C . ALA A 1 119 ? -0.203 3.058 3.071 1.00 94.69 119 ALA A C 1
ATOM 960 O O . ALA A 1 119 ? -0.584 3.615 4.100 1.00 94.69 119 ALA A O 1
ATOM 961 N N . GLU A 1 120 ? -0.222 3.669 1.888 1.00 93.62 120 GLU A N 1
ATOM 962 C CA . GLU A 1 120 ? -1.123 4.773 1.583 1.00 93.62 120 GLU A CA 1
ATOM 963 C C . GLU A 1 120 ? -2.426 4.215 1.012 1.00 93.62 120 GLU A C 1
ATOM 965 O O . GLU A 1 120 ? -2.432 3.562 -0.039 1.00 93.62 120 GLU A O 1
ATOM 970 N N . VAL A 1 121 ? -3.530 4.498 1.699 1.00 91.56 121 VAL A N 1
ATOM 971 C CA . VAL A 1 121 ? -4.867 3.999 1.373 1.00 91.56 121 VAL A CA 1
ATOM 972 C C . VAL A 1 121 ? -5.819 5.124 0.985 1.00 91.56 121 VAL A C 1
ATOM 974 O O . VAL A 1 121 ? -5.720 6.260 1.452 1.00 91.56 121 VAL A O 1
ATOM 977 N N . PHE A 1 122 ? -6.793 4.795 0.139 1.00 88.81 122 PHE A N 1
ATOM 978 C CA . PHE A 1 122 ? -7.900 5.695 -0.170 1.00 88.81 122 PHE A CA 1
ATOM 979 C C . PHE A 1 122 ? -8.855 5.801 1.026 1.00 88.81 122 PHE A C 1
ATOM 981 O O . PHE A 1 122 ? -9.125 4.816 1.7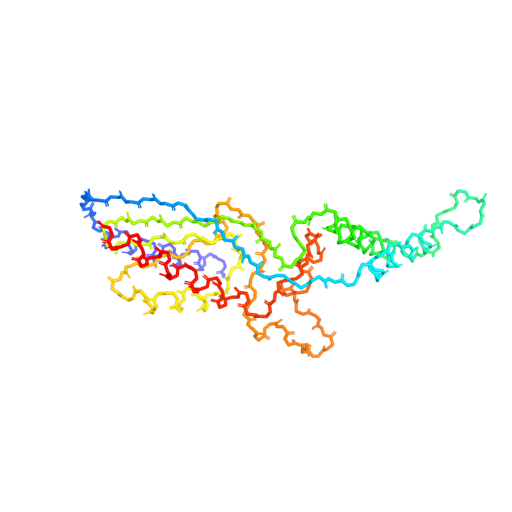12 1.00 88.81 122 PHE A O 1
ATOM 988 N N . ILE A 1 123 ? -9.427 6.993 1.231 1.00 89.62 123 ILE A N 1
ATOM 989 C CA . ILE A 1 123 ? -10.356 7.275 2.342 1.00 89.62 123 ILE A CA 1
ATOM 990 C C . ILE A 1 123 ? -11.557 6.317 2.380 1.00 89.62 123 ILE A C 1
ATOM 992 O O . ILE A 1 123 ? -12.051 5.983 3.451 1.00 89.62 123 ILE A O 1
ATOM 996 N N . THR A 1 124 ? -11.965 5.799 1.219 1.00 92.31 124 THR A N 1
ATOM 997 C CA . THR A 1 124 ? -13.059 4.831 1.079 1.00 92.31 124 THR A CA 1
ATOM 998 C C . THR A 1 124 ? -12.848 3.571 1.913 1.00 92.31 124 THR A C 1
ATOM 1000 O O . THR A 1 124 ? -13.817 3.021 2.425 1.00 92.31 124 THR A O 1
ATOM 1003 N N . PHE A 1 125 ? -11.602 3.121 2.086 1.00 94.75 125 PHE A N 1
ATOM 1004 C CA . PHE A 1 125 ? -11.304 1.956 2.917 1.00 94.75 125 PHE A CA 1
ATOM 1005 C C . PHE A 1 125 ? -11.479 2.270 4.405 1.00 94.75 125 PHE A C 1
ATOM 1007 O O . PHE A 1 125 ? -12.069 1.475 5.132 1.00 94.75 125 PHE A O 1
ATOM 1014 N N . ALA A 1 126 ? -11.049 3.453 4.854 1.00 93.44 126 ALA A N 1
ATOM 1015 C CA . ALA A 1 126 ? -11.271 3.896 6.229 1.00 93.44 126 ALA A CA 1
ATOM 1016 C C . ALA A 1 126 ? -12.771 4.033 6.545 1.00 93.44 126 ALA A C 1
ATOM 1018 O O . ALA A 1 126 ? -13.215 3.597 7.609 1.00 93.44 126 ALA A O 1
ATOM 1019 N N . ASP A 1 127 ? -13.559 4.555 5.599 1.00 94.62 127 ASP A N 1
ATOM 1020 C CA . ASP A 1 127 ? -15.017 4.648 5.730 1.00 94.62 127 ASP A CA 1
ATOM 1021 C C . ASP A 1 127 ? -15.671 3.261 5.839 1.00 94.62 127 ASP A C 1
ATOM 1023 O O . ASP A 1 127 ? -16.515 3.043 6.710 1.00 94.62 127 ASP A O 1
ATOM 1027 N N . GLN A 1 128 ? -15.264 2.303 4.998 1.00 96.12 128 GLN A N 1
ATOM 1028 C CA . GLN A 1 128 ? -15.758 0.920 5.045 1.00 96.12 128 GLN A CA 1
ATOM 1029 C C . GLN A 1 128 ? -15.442 0.245 6.384 1.00 96.12 128 GLN A C 1
ATOM 1031 O O . GLN A 1 128 ? -16.334 -0.329 7.012 1.00 96.12 128 GLN A O 1
ATO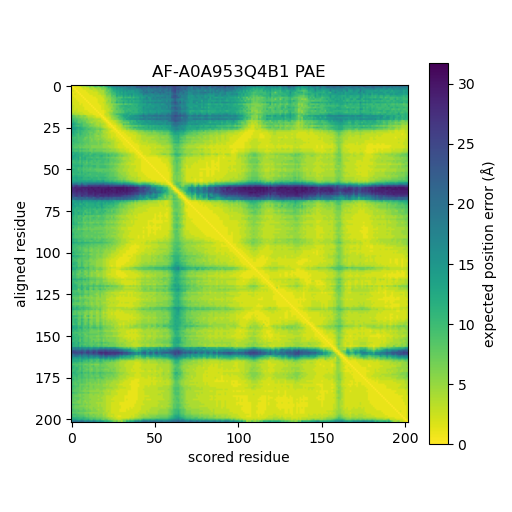M 1036 N N . ILE A 1 129 ? -14.198 0.355 6.859 1.00 97.06 129 ILE A N 1
ATOM 1037 C CA . ILE A 1 129 ? -13.778 -0.202 8.152 1.00 97.06 129 ILE A CA 1
ATOM 1038 C C . ILE A 1 129 ? -14.604 0.420 9.287 1.00 97.06 129 ILE A C 1
ATOM 1040 O O . ILE A 1 129 ? -15.118 -0.301 10.145 1.00 97.06 129 ILE A O 1
ATOM 1044 N N . GLY A 1 130 ? -14.787 1.744 9.271 1.00 96.25 130 GLY A N 1
ATOM 1045 C CA . GLY A 1 130 ? -15.602 2.458 10.253 1.00 96.25 130 GLY A CA 1
ATOM 1046 C C . GLY A 1 130 ? -17.064 2.000 10.268 1.00 96.25 130 GLY A C 1
ATOM 1047 O O . GLY A 1 130 ? -17.633 1.812 11.341 1.00 96.25 130 GLY A O 1
ATOM 1048 N N . GLN A 1 131 ? -17.663 1.749 9.100 1.00 96.56 131 GLN A N 1
ATOM 1049 C CA . GLN A 1 131 ? -19.027 1.212 8.994 1.00 96.56 131 GLN A CA 1
ATOM 1050 C C . GLN A 1 131 ? -19.140 -0.212 9.555 1.00 96.56 131 GLN A C 1
ATOM 1052 O O . GLN A 1 131 ? -20.114 -0.529 10.238 1.00 96.56 131 GLN A O 1
ATOM 1057 N N . MET A 1 132 ? -18.150 -1.071 9.301 1.00 97.31 132 MET A N 1
ATOM 1058 C CA . MET A 1 132 ? -18.144 -2.460 9.782 1.00 97.31 132 MET A CA 1
ATOM 1059 C C . MET A 1 132 ? -17.859 -2.585 11.288 1.00 97.31 132 MET A C 1
ATOM 1061 O O . MET A 1 132 ? -18.144 -3.623 11.885 1.00 97.31 132 MET A O 1
ATOM 1065 N N . LEU A 1 133 ? -17.320 -1.533 11.905 1.00 96.75 133 LEU A N 1
ATOM 1066 C CA . LEU A 1 133 ? -16.978 -1.450 13.326 1.00 96.75 133 LEU A CA 1
ATOM 1067 C C . LEU A 1 133 ? -17.730 -0.295 14.017 1.00 96.75 133 LEU A C 1
ATOM 1069 O O . LEU A 1 133 ? -17.185 0.368 14.898 1.00 96.75 133 LEU A O 1
ATOM 1073 N N . ALA A 1 134 ? -18.990 -0.066 13.631 1.00 95.00 134 ALA A N 1
ATOM 1074 C CA . ALA A 1 134 ? -19.788 1.104 14.021 1.00 95.00 134 ALA A CA 1
ATOM 1075 C C . ALA A 1 134 ? -19.989 1.300 15.539 1.00 95.00 134 ALA A C 1
ATOM 1077 O O . ALA A 1 134 ? -20.273 2.414 15.981 1.00 95.00 134 ALA A O 1
ATOM 1078 N N . ASP A 1 135 ? -19.812 0.251 16.346 1.00 94.88 135 ASP A N 1
ATOM 1079 C CA . ASP A 1 135 ? -19.875 0.331 17.814 1.00 94.88 135 ASP A CA 1
ATOM 1080 C C . ASP A 1 135 ? -18.643 1.021 18.438 1.00 94.88 135 ASP A C 1
ATOM 1082 O O . ASP A 1 135 ? -18.615 1.298 19.641 1.00 94.88 135 ASP A O 1
ATOM 1086 N N . TRP A 1 136 ? -17.616 1.308 17.632 1.00 95.62 136 TRP A N 1
ATOM 1087 C CA . TRP A 1 136 ? -16.332 1.855 18.060 1.00 95.62 136 TRP A CA 1
ATOM 1088 C C . TRP A 1 136 ? -16.028 3.197 17.401 1.00 95.62 136 TRP A C 1
ATOM 1090 O O . TRP A 1 136 ? -16.413 3.481 16.269 1.00 95.62 136 TRP A O 1
ATOM 1100 N N . LYS A 1 137 ? -15.249 4.030 18.100 1.00 94.31 137 LYS A N 1
ATOM 1101 C CA . LYS A 1 137 ? -14.593 5.182 17.471 1.00 94.31 137 LYS A CA 1
ATOM 1102 C C . LYS A 1 137 ? -13.332 4.689 16.773 1.00 94.31 137 LYS A C 1
ATOM 1104 O O . LYS A 1 137 ? -12.312 4.505 17.434 1.00 94.31 137 LYS A O 1
ATOM 1109 N N . VAL A 1 138 ? -13.425 4.443 15.470 1.00 96.56 138 VAL A N 1
ATOM 1110 C CA . VAL A 1 138 ? -12.328 3.865 14.687 1.00 96.56 138 VAL A CA 1
ATOM 1111 C C . VAL A 1 138 ? -11.462 4.946 14.056 1.00 96.56 138 VAL A C 1
ATOM 1113 O O . VAL A 1 138 ? -11.976 5.846 13.395 1.00 96.56 138 VAL A O 1
ATOM 1116 N N . TRP A 1 139 ? -10.148 4.819 14.222 1.00 95.62 139 TRP A N 1
ATOM 1117 C CA . TRP A 1 139 ? -9.137 5.561 13.477 1.00 95.62 139 TRP A CA 1
ATOM 1118 C C . TRP A 1 139 ? -8.254 4.586 12.708 1.00 95.62 139 TRP A C 1
ATOM 1120 O O . TRP A 1 139 ? -7.661 3.690 13.303 1.00 95.62 139 TRP A O 1
ATOM 1130 N N . VAL A 1 140 ? -8.159 4.779 11.393 1.00 96.06 140 VAL A N 1
ATOM 1131 C CA . VAL A 1 140 ? -7.224 4.041 10.540 1.00 96.06 140 VAL A CA 1
ATOM 1132 C C . VAL A 1 140 ? -5.996 4.917 10.319 1.00 96.06 140 VAL A C 1
ATOM 1134 O O . VAL A 1 140 ? -6.114 6.028 9.801 1.00 96.06 140 VAL A O 1
ATOM 1137 N N . ALA A 1 141 ? -4.838 4.445 10.766 1.00 95.06 141 ALA A N 1
ATOM 1138 C CA . ALA A 1 141 ? -3.569 5.152 10.672 1.00 95.06 141 ALA A CA 1
ATOM 1139 C C . ALA A 1 141 ? -2.691 4.486 9.609 1.00 95.06 141 ALA A C 1
ATOM 1141 O O . ALA A 1 141 ? -2.085 3.453 9.875 1.00 95.06 141 ALA A O 1
ATOM 1142 N N . GLY A 1 142 ? -2.636 5.081 8.417 1.00 94.12 142 GLY A N 1
ATOM 1143 C CA . GLY A 1 142 ? -1.711 4.641 7.372 1.00 94.12 142 GLY A CA 1
ATOM 1144 C C . GLY A 1 142 ? -0.260 4.982 7.699 1.00 94.12 142 GLY A C 1
ATOM 1145 O O . GLY A 1 142 ? 0.013 5.746 8.633 1.00 94.12 142 GLY A O 1
ATOM 1146 N N . TYR A 1 143 ? 0.669 4.461 6.897 1.00 92.00 143 TYR A N 1
ATOM 1147 C CA . TYR A 1 143 ? 2.114 4.652 7.086 1.00 92.00 143 TYR A CA 1
ATOM 1148 C C . TYR A 1 143 ? 2.636 4.228 8.467 1.00 92.00 143 TYR A C 1
ATOM 1150 O O . TYR A 1 143 ? 3.566 4.837 9.006 1.00 92.00 143 TYR A O 1
ATOM 1158 N N . ALA A 1 144 ? 2.030 3.205 9.057 1.00 93.88 144 ALA A N 1
ATOM 1159 C CA . ALA A 1 144 ? 2.406 2.713 10.370 1.00 93.88 144 ALA A CA 1
ATOM 1160 C C . ALA A 1 144 ? 2.962 1.286 10.286 1.00 93.88 144 ALA A C 1
ATOM 1162 O O . ALA A 1 144 ? 2.566 0.497 9.434 1.00 93.88 144 ALA A O 1
ATOM 1163 N N . ASP A 1 145 ? 3.917 0.996 11.174 1.00 91.38 145 ASP A N 1
ATOM 1164 C CA . ASP A 1 145 ? 4.687 -0.255 11.303 1.00 91.38 145 ASP A CA 1
ATOM 1165 C C . ASP A 1 145 ? 5.612 -0.607 10.116 1.00 91.38 145 ASP A C 1
ATOM 1167 O O . ASP A 1 145 ? 6.742 -1.046 10.333 1.00 91.38 145 ASP A O 1
ATOM 1171 N N . ASP A 1 146 ? 5.195 -0.358 8.874 1.00 91.94 146 ASP A N 1
ATOM 1172 C CA . ASP A 1 146 ? 5.956 -0.642 7.651 1.00 91.94 146 ASP A CA 1
ATOM 1173 C C . ASP A 1 146 ? 5.607 0.361 6.524 1.00 91.94 146 ASP A C 1
ATOM 1175 O O . ASP A 1 146 ? 4.760 1.241 6.681 1.00 91.94 146 ASP A O 1
ATOM 1179 N N . TYR A 1 147 ? 6.287 0.254 5.377 1.00 93.00 147 TYR A N 1
ATOM 1180 C CA . TYR A 1 147 ? 5.968 0.985 4.151 1.00 93.00 147 TYR A CA 1
ATOM 1181 C C . TYR A 1 147 ? 5.860 0.041 2.951 1.00 93.00 147 TYR A C 1
ATOM 1183 O O . TYR A 1 147 ? 6.862 -0.390 2.362 1.00 93.00 147 TYR A O 1
ATOM 1191 N N . VAL A 1 148 ? 4.623 -0.226 2.523 1.00 93.94 148 VAL A N 1
ATOM 1192 C CA . VAL A 1 148 ? 4.345 -1.093 1.367 1.00 93.94 148 VAL A CA 1
ATOM 1193 C C . VAL A 1 148 ? 3.961 -0.359 0.081 1.00 93.94 148 VAL A C 1
ATOM 1195 O O . VAL A 1 148 ? 3.808 -0.992 -0.965 1.00 93.94 148 VAL A O 1
ATOM 1198 N N . GLY A 1 149 ? 3.906 0.972 0.113 1.00 93.06 149 GLY A N 1
ATOM 1199 C CA . GLY A 1 149 ? 3.512 1.803 -1.025 1.00 93.06 149 GLY A CA 1
ATOM 1200 C C . GLY A 1 149 ? 2.017 2.109 -1.023 1.00 93.06 149 GLY A C 1
ATOM 1201 O O . GLY A 1 149 ? 1.433 2.302 0.034 1.00 93.06 149 GLY A O 1
ATOM 1202 N N . TYR A 1 150 ? 1.406 2.183 -2.204 1.00 93.94 150 TYR A N 1
ATOM 1203 C CA . TYR A 1 150 ? -0.017 2.494 -2.355 1.00 93.94 150 TYR A CA 1
ATOM 1204 C C . TYR A 1 150 ? -0.861 1.225 -2.426 1.00 93.94 150 TYR A C 1
ATOM 1206 O O . TYR A 1 150 ? -0.512 0.293 -3.153 1.00 93.94 150 TYR A O 1
ATOM 1214 N N . ILE A 1 151 ? -2.013 1.241 -1.759 1.00 94.56 151 ILE A N 1
ATOM 1215 C CA . ILE A 1 151 ? -3.090 0.266 -1.944 1.00 94.56 151 ILE A CA 1
ATOM 1216 C C . ILE A 1 151 ? -4.241 0.971 -2.681 1.00 94.56 151 ILE A C 1
ATOM 1218 O O . ILE A 1 151 ? -4.968 1.769 -2.083 1.00 94.56 151 ILE A O 1
ATOM 1222 N N . PRO A 1 152 ? -4.394 0.741 -4.001 1.00 91.94 152 PRO A N 1
ATOM 1223 C CA . PRO A 1 152 ? -5.441 1.371 -4.792 1.00 91.94 152 PRO A CA 1
ATOM 1224 C C . PRO A 1 152 ? -6.811 0.739 -4.541 1.00 91.94 152 PRO A C 1
ATOM 1226 O O . PRO A 1 152 ? -6.910 -0.459 -4.277 1.00 91.94 152 PRO A O 1
ATOM 1229 N N . SER A 1 153 ? -7.869 1.527 -4.726 1.00 90.56 153 SER A N 1
ATOM 1230 C CA . SER A 1 153 ? -9.215 0.998 -4.960 1.00 90.56 153 SER A CA 1
ATOM 1231 C C . SER A 1 153 ? -9.307 0.291 -6.318 1.00 90.56 153 SER A C 1
ATOM 1233 O O . SER A 1 153 ? -8.530 0.580 -7.231 1.00 90.56 153 SER A O 1
ATOM 1235 N N . ALA A 1 154 ? -10.240 -0.656 -6.454 1.00 88.75 154 ALA A N 1
ATOM 1236 C CA . ALA A 1 154 ? -10.339 -1.526 -7.630 1.00 88.75 154 ALA A CA 1
ATOM 1237 C C . ALA A 1 154 ? -10.489 -0.743 -8.954 1.00 88.75 154 ALA A C 1
ATOM 1239 O O . ALA A 1 154 ? -9.856 -1.078 -9.952 1.00 88.75 154 ALA A O 1
ATOM 1240 N N . ASP A 1 155 ? -11.221 0.376 -8.942 1.00 87.00 155 ASP A N 1
ATOM 1241 C CA . ASP A 1 155 ? -11.407 1.280 -10.090 1.00 87.00 155 ASP A CA 1
ATOM 1242 C C . ASP A 1 155 ? -10.102 1.924 -10.592 1.00 87.00 155 ASP A C 1
ATOM 1244 O O . ASP A 1 155 ? -10.042 2.464 -11.695 1.00 87.00 155 ASP A O 1
ATOM 1248 N N . ARG A 1 156 ? -9.025 1.871 -9.800 1.00 87.12 156 ARG A N 1
ATOM 1249 C CA . ARG A 1 156 ? -7.707 2.403 -10.169 1.00 87.12 156 ARG A CA 1
ATOM 1250 C C . ARG A 1 156 ? -6.860 1.417 -10.954 1.00 87.12 156 ARG A C 1
ATOM 1252 O O . ARG A 1 156 ? -5.749 1.786 -11.331 1.00 87.12 156 ARG A O 1
ATOM 1259 N N . TYR A 1 157 ? -7.336 0.201 -11.186 1.00 86.69 157 TYR A N 1
ATOM 1260 C CA . TYR A 1 157 ? -6.650 -0.769 -12.034 1.00 86.69 157 TYR A CA 1
ATOM 1261 C C . TYR A 1 157 ? -7.100 -0.695 -13.496 1.00 86.69 157 TYR A C 1
ATOM 1263 O O . TYR A 1 157 ? -6.330 -1.103 -14.374 1.00 86.69 157 TYR A O 1
ATOM 1271 N N . ASP A 1 158 ? -8.266 -0.095 -13.756 1.00 81.06 158 ASP A N 1
ATOM 1272 C CA . ASP A 1 158 ? -8.779 0.156 -15.098 1.00 81.06 158 ASP A CA 1
ATOM 1273 C C . ASP A 1 158 ? -7.855 1.103 -15.875 1.00 81.06 158 ASP A C 1
ATOM 1275 O O . ASP A 1 158 ? -7.517 2.206 -15.434 1.00 81.06 158 ASP A O 1
ATOM 1279 N N . LEU A 1 159 ? -7.453 0.679 -17.074 1.00 70.62 159 LEU A N 1
ATOM 1280 C CA . LEU A 1 159 ? -6.663 1.496 -17.991 1.00 70.62 159 LEU A CA 1
ATOM 1281 C C . LEU A 1 159 ? -7.574 2.533 -18.656 1.00 70.62 159 LEU A C 1
ATOM 1283 O O . LEU A 1 159 ? -8.158 2.285 -19.711 1.00 70.62 159 LEU A O 1
ATOM 1287 N N . GLN A 1 160 ? -7.708 3.707 -18.042 1.00 58.69 160 GLN A N 1
ATOM 1288 C CA . GLN A 1 160 ? -8.407 4.826 -18.665 1.00 58.69 160 GLN A CA 1
ATOM 1289 C C . GLN A 1 160 ? -7.456 5.597 -19.593 1.00 58.69 160 GLN A C 1
ATOM 1291 O O . GLN A 1 160 ? -6.404 6.069 -19.169 1.00 58.69 160 GLN A O 1
ATOM 1296 N N . ALA A 1 161 ? -7.847 5.726 -20.866 1.00 53.62 161 ALA A N 1
ATOM 1297 C CA . ALA A 1 161 ? -7.236 6.620 -21.856 1.00 53.62 161 ALA A CA 1
ATOM 1298 C C . ALA A 1 161 ? -5.698 6.531 -21.955 1.00 53.62 161 ALA A C 1
ATOM 1300 O O . ALA A 1 161 ? -5.007 7.527 -21.783 1.00 53.62 161 ALA A O 1
ATOM 1301 N N . GLU A 1 162 ? -5.166 5.334 -22.231 1.00 61.56 162 GLU A N 1
ATOM 1302 C CA . GLU A 1 162 ? -3.733 5.098 -22.520 1.00 61.56 162 GLU A CA 1
ATOM 1303 C C . GLU A 1 162 ? -2.757 5.409 -21.366 1.00 61.56 162 GLU A C 1
ATOM 1305 O O . GLU A 1 162 ? -1.540 5.304 -21.535 1.00 61.56 162 GLU A O 1
ATOM 1310 N N . HIS A 1 163 ? -3.262 5.728 -20.172 1.00 63.88 163 HIS A N 1
ATOM 1311 C CA . HIS A 1 163 ? -2.438 6.036 -19.012 1.00 63.88 163 HIS A CA 1
ATOM 1312 C C . HIS A 1 163 ? -2.551 4.956 -17.940 1.00 63.88 163 HIS A C 1
ATOM 1314 O O . HIS A 1 163 ? -3.630 4.588 -17.478 1.00 63.88 163 HIS A O 1
ATOM 1320 N N . PHE A 1 164 ? -1.393 4.464 -17.507 1.00 77.31 164 PHE A N 1
ATOM 1321 C CA . PHE A 1 164 ? -1.302 3.619 -16.331 1.00 77.31 164 PHE A CA 1
ATOM 1322 C C . PHE A 1 164 ? -1.592 4.448 -15.080 1.00 77.31 164 PHE A C 1
ATOM 1324 O O . PHE A 1 164 ? -0.983 5.496 -14.856 1.00 77.31 164 PHE A O 1
ATOM 1331 N N . SER A 1 165 ? -2.499 3.955 -14.243 1.00 86.19 165 SER A N 1
ATOM 1332 C CA . SER A 1 165 ? -2.792 4.554 -12.945 1.00 86.19 165 SER A CA 1
ATOM 1333 C C . SER A 1 165 ? -1.528 4.647 -12.083 1.00 86.19 165 SER A C 1
ATOM 1335 O O . SER A 1 165 ? -0.830 3.653 -11.860 1.00 86.19 165 SER A O 1
ATOM 1337 N N . TYR A 1 166 ? -1.242 5.858 -11.596 1.00 88.69 166 TYR A N 1
ATOM 1338 C CA . TYR A 1 166 ? -0.090 6.149 -10.741 1.00 88.69 166 TYR A CA 1
ATOM 1339 C C . TYR A 1 166 ? 0.026 5.186 -9.542 1.00 88.69 166 TYR A C 1
ATOM 1341 O O . TYR A 1 166 ? 1.050 4.504 -9.453 1.00 88.69 166 TYR A O 1
ATOM 1349 N N . PRO A 1 167 ? -1.001 5.038 -8.674 1.00 91.00 167 PRO A N 1
ATOM 1350 C CA . PRO A 1 167 ? -0.897 4.177 -7.495 1.00 91.00 167 PRO A CA 1
ATOM 1351 C C . PRO A 1 167 ? -0.802 2.684 -7.839 1.00 91.00 167 PRO A C 1
ATOM 1353 O O . PRO A 1 167 ? -0.108 1.949 -7.142 1.00 91.00 167 PRO A O 1
ATOM 1356 N N . ALA A 1 168 ? -1.468 2.225 -8.905 1.00 91.75 168 ALA A N 1
ATOM 1357 C CA . ALA A 1 168 ? -1.554 0.799 -9.230 1.00 91.75 168 ALA A CA 1
ATOM 1358 C C . ALA A 1 168 ? -0.357 0.271 -10.039 1.00 91.75 168 ALA A C 1
ATOM 1360 O O . ALA A 1 168 ? -0.002 -0.900 -9.917 1.00 91.75 168 ALA A O 1
ATOM 1361 N N . TYR A 1 169 ? 0.271 1.113 -10.865 1.00 90.44 169 TYR A N 1
ATOM 1362 C CA . TYR A 1 169 ? 1.294 0.672 -11.818 1.00 90.44 169 TYR A CA 1
ATOM 1363 C C . TYR A 1 169 ? 2.616 1.416 -11.660 1.00 90.44 169 TYR A C 1
ATOM 1365 O O . TYR A 1 169 ? 3.664 0.779 -11.604 1.00 90.44 169 TYR A O 1
ATOM 1373 N N . PHE A 1 170 ? 2.600 2.750 -11.588 1.00 89.06 170 PHE A N 1
ATOM 1374 C CA . PHE A 1 170 ? 3.844 3.523 -11.584 1.00 89.06 170 PHE A CA 1
ATOM 1375 C C . PHE A 1 170 ? 4.592 3.404 -10.254 1.00 89.06 170 PHE A C 1
ATOM 1377 O O . PHE A 1 170 ? 5.772 3.056 -10.245 1.00 89.06 170 PHE A O 1
ATOM 1384 N N . THR A 1 171 ? 3.907 3.620 -9.131 1.00 92.38 171 THR A N 1
ATOM 1385 C CA . THR A 1 171 ? 4.518 3.548 -7.799 1.00 92.38 171 THR A CA 1
ATOM 1386 C C . THR A 1 171 ? 5.179 2.200 -7.483 1.00 92.38 171 THR A C 1
ATOM 1388 O O . THR A 1 171 ? 6.340 2.218 -7.072 1.00 92.38 171 THR A O 1
ATOM 1391 N N . PRO A 1 172 ? 4.540 1.025 -7.684 1.00 93.00 172 PRO A N 1
ATOM 1392 C CA . PRO A 1 172 ? 5.210 -0.245 -7.401 1.00 93.00 172 PRO A CA 1
ATOM 1393 C C . PRO A 1 172 ? 6.469 -0.434 -8.254 1.00 93.00 172 PRO A C 1
ATOM 1395 O O . PRO A 1 172 ? 7.494 -0.850 -7.721 1.00 93.00 172 PRO A O 1
ATOM 1398 N N . MET A 1 173 ? 6.443 -0.034 -9.534 1.00 88.94 173 MET A N 1
ATOM 1399 C CA . MET A 1 173 ? 7.634 -0.084 -10.389 1.00 88.94 173 MET A CA 1
ATOM 1400 C C . MET A 1 173 ? 8.764 0.788 -9.837 1.00 88.94 173 MET A C 1
ATOM 1402 O O . MET A 1 173 ? 9.884 0.305 -9.692 1.00 88.94 173 MET A O 1
ATOM 1406 N N . VAL A 1 174 ? 8.478 2.046 -9.489 1.00 90.69 174 VAL A N 1
ATOM 1407 C CA . VAL A 1 174 ? 9.471 2.964 -8.903 1.00 90.69 174 VAL A CA 1
ATOM 1408 C C . VAL A 1 174 ? 10.056 2.405 -7.606 1.00 90.69 174 VAL A C 1
ATOM 1410 O O . VAL A 1 174 ? 11.258 2.519 -7.378 1.00 90.69 174 VAL A O 1
ATOM 1413 N N . ASN A 1 175 ? 9.234 1.733 -6.801 1.00 92.12 175 ASN A N 1
ATOM 1414 C CA . ASN A 1 175 ? 9.659 1.089 -5.560 1.00 92.12 175 ASN A CA 1
ATOM 1415 C C . ASN A 1 175 ? 10.424 -0.231 -5.780 1.00 92.12 175 ASN A C 1
ATOM 1417 O O . ASN A 1 175 ? 10.870 -0.838 -4.808 1.00 92.12 175 ASN A O 1
ATOM 1421 N N . GLY A 1 176 ? 10.588 -0.695 -7.025 1.00 93.88 176 GLY A N 1
ATOM 1422 C CA . GLY A 1 176 ? 11.232 -1.977 -7.322 1.00 93.88 176 GLY A CA 1
ATOM 1423 C C . GLY A 1 176 ? 10.417 -3.181 -6.849 1.00 93.88 176 GLY A C 1
ATOM 1424 O O . GLY A 1 176 ? 10.978 -4.215 -6.486 1.00 93.88 176 GLY A O 1
ATOM 1425 N N . GLU A 1 177 ? 9.096 -3.040 -6.811 1.00 94.88 177 GLU A N 1
ATOM 1426 C CA . GLU A 1 177 ? 8.148 -4.025 -6.304 1.00 94.88 177 GLU A CA 1
ATOM 1427 C C . GLU A 1 177 ? 7.144 -4.431 -7.383 1.00 94.88 177 GLU A C 1
ATOM 1429 O O . GLU A 1 177 ? 6.927 -3.738 -8.380 1.00 94.88 177 GLU A O 1
ATOM 1434 N N . PHE A 1 178 ? 6.506 -5.582 -7.185 1.00 95.88 178 PHE A N 1
ATOM 1435 C CA . PHE A 1 178 ? 5.364 -5.959 -8.006 1.00 95.88 178 PHE A CA 1
ATOM 1436 C C . PHE A 1 178 ? 4.129 -5.168 -7.595 1.00 95.88 178 PHE A C 1
ATOM 1438 O O . PHE A 1 178 ? 3.940 -4.839 -6.419 1.00 95.88 178 PHE A O 1
ATOM 1445 N N . ARG A 1 179 ? 3.263 -4.887 -8.570 1.00 94.69 179 ARG A N 1
ATOM 1446 C CA . ARG A 1 179 ? 1.957 -4.299 -8.278 1.00 94.69 179 ARG A CA 1
ATOM 1447 C C . ARG A 1 179 ? 1.139 -5.245 -7.411 1.00 94.69 179 ARG A C 1
ATOM 1449 O O . ARG A 1 179 ? 1.271 -6.467 -7.512 1.00 94.69 179 ARG A O 1
ATOM 1456 N N . PHE A 1 180 ? 0.256 -4.681 -6.606 1.00 96.44 180 PHE A N 1
ATOM 1457 C CA . PHE A 1 180 ? -0.731 -5.476 -5.902 1.00 96.44 180 PHE A CA 1
ATOM 1458 C C . PHE A 1 180 ? -1.808 -6.024 -6.852 1.00 96.44 180 PHE A C 1
ATOM 1460 O O . PHE A 1 180 ? -1.970 -5.565 -7.991 1.00 96.44 180 PHE A O 1
ATOM 1467 N N . ARG A 1 181 ? -2.509 -7.063 -6.391 1.00 96.00 181 ARG A N 1
ATOM 1468 C CA . ARG A 1 181 ? -3.715 -7.583 -7.044 1.00 96.00 181 ARG A CA 1
ATOM 1469 C C . ARG A 1 181 ? -4.866 -6.586 -6.872 1.00 96.00 181 ARG A C 1
ATOM 1471 O O . ARG A 1 181 ? -4.881 -5.798 -5.933 1.00 96.00 181 ARG A O 1
ATOM 1478 N N . GLU A 1 182 ? -5.823 -6.625 -7.790 1.00 94.88 182 GLU A N 1
ATOM 1479 C CA . GLU A 1 182 ? -6.921 -5.649 -7.879 1.00 94.88 182 GLU A CA 1
ATOM 1480 C C . GLU A 1 182 ? -7.809 -5.604 -6.625 1.00 94.88 182 GLU A C 1
ATOM 1482 O O . GLU A 1 182 ? -8.342 -4.554 -6.284 1.00 94.88 182 GLU A O 1
ATOM 1487 N N . ASP A 1 183 ? -7.894 -6.714 -5.893 1.00 95.81 183 ASP A N 1
ATOM 1488 C CA . ASP A 1 183 ? -8.661 -6.875 -4.653 1.00 95.81 183 ASP A CA 1
ATOM 1489 C C . ASP A 1 183 ? -7.832 -6.634 -3.373 1.00 95.81 183 ASP A C 1
ATOM 1491 O O . ASP A 1 183 ? -8.302 -6.914 -2.271 1.00 95.81 183 ASP A O 1
ATOM 1495 N N . VAL A 1 184 ? -6.589 -6.143 -3.474 1.00 96.88 184 VAL A N 1
ATOM 1496 C CA . VAL A 1 184 ? -5.710 -5.933 -2.304 1.00 96.88 184 VAL A CA 1
ATOM 1497 C C . VAL A 1 184 ? -6.349 -5.024 -1.249 1.00 96.88 184 VAL A C 1
ATOM 1499 O O . VAL A 1 184 ? -6.135 -5.224 -0.056 1.00 96.88 184 VAL A O 1
ATOM 1502 N N . GLY A 1 185 ? -7.153 -4.049 -1.684 1.00 96.06 185 GLY A N 1
ATOM 1503 C CA . GLY A 1 185 ? -7.902 -3.165 -0.797 1.00 96.06 185 GLY A CA 1
ATOM 1504 C C . GLY A 1 185 ? -8.945 -3.919 0.023 1.00 96.06 185 GLY A C 1
ATOM 1505 O O . GLY A 1 185 ? -9.017 -3.734 1.234 1.00 96.06 185 GLY A O 1
ATOM 1506 N N . ASP A 1 186 ? -9.684 -4.833 -0.608 1.00 96.44 186 ASP A N 1
ATOM 1507 C CA . ASP A 1 186 ? -10.682 -5.664 0.072 1.00 96.44 186 ASP A CA 1
ATOM 1508 C C . ASP A 1 186 ? -10.016 -6.622 1.066 1.00 96.44 186 ASP A C 1
ATOM 1510 O O . ASP A 1 186 ? -10.511 -6.810 2.178 1.00 96.44 186 ASP A O 1
ATOM 1514 N N . VAL A 1 187 ? -8.856 -7.181 0.697 1.00 97.25 187 VAL A N 1
ATOM 1515 C CA . VAL A 1 187 ? -8.037 -8.000 1.603 1.00 97.25 187 VAL A CA 1
ATOM 1516 C C . VAL A 1 187 ? -7.601 -7.185 2.820 1.00 97.25 187 VAL A C 1
ATOM 1518 O O . VAL A 1 187 ? -7.764 -7.649 3.945 1.00 97.25 187 VAL A O 1
ATOM 1521 N N . LEU A 1 188 ? -7.094 -5.965 2.620 1.00 97.06 188 LEU A N 1
ATOM 1522 C CA . LEU A 1 188 ? -6.689 -5.092 3.722 1.00 97.06 188 LEU A CA 1
ATOM 1523 C C . LEU A 1 188 ? -7.870 -4.768 4.647 1.00 97.06 188 LEU A C 1
ATOM 1525 O O . LEU A 1 188 ? -7.756 -4.921 5.862 1.00 97.06 188 LEU A O 1
ATOM 1529 N N . VAL A 1 189 ? -9.006 -4.346 4.085 1.00 97.44 189 VAL A N 1
ATOM 1530 C CA . VAL A 1 189 ? -10.211 -4.009 4.857 1.00 97.44 189 VAL A CA 1
ATOM 1531 C C . VAL A 1 189 ? -10.683 -5.210 5.670 1.00 97.44 189 VAL A C 1
ATOM 1533 O O . VAL A 1 189 ? -10.933 -5.075 6.868 1.00 97.44 189 VAL A O 1
ATOM 1536 N N . HIS A 1 190 ? -10.763 -6.389 5.050 1.00 97.94 190 HIS A N 1
ATOM 1537 C CA . HIS A 1 190 ? -11.148 -7.622 5.730 1.00 97.94 190 HIS A CA 1
ATOM 1538 C C . HIS A 1 190 ? -10.237 -7.921 6.929 1.00 97.94 190 HIS A C 1
ATOM 1540 O O . HIS A 1 190 ? -10.726 -8.180 8.029 1.00 97.94 190 HIS A O 1
ATOM 1546 N N . GLU A 1 191 ? -8.920 -7.845 6.734 1.00 97.75 191 GLU A N 1
ATOM 1547 C CA . GLU A 1 191 ? -7.932 -8.155 7.768 1.00 97.75 191 GLU A CA 1
ATOM 1548 C C . GLU A 1 191 ? -7.947 -7.139 8.917 1.00 97.75 191 GLU A C 1
ATOM 1550 O O . GLU A 1 191 ? -7.928 -7.537 10.084 1.00 97.75 191 GLU A O 1
ATOM 1555 N N . LEU A 1 192 ? -8.077 -5.842 8.622 1.00 97.56 192 LEU A N 1
ATOM 1556 C CA . LEU A 1 192 ? -8.189 -4.798 9.646 1.00 97.56 192 LEU A CA 1
ATOM 1557 C C . LEU A 1 192 ? -9.492 -4.913 10.446 1.00 97.56 192 LEU A C 1
ATOM 1559 O O . LEU A 1 192 ? -9.478 -4.772 11.671 1.00 97.56 192 LEU A O 1
ATOM 1563 N N . VAL A 1 193 ? -10.614 -5.217 9.788 1.00 98.00 193 VAL A N 1
ATOM 1564 C CA . VAL A 1 193 ? -11.897 -5.434 10.474 1.00 98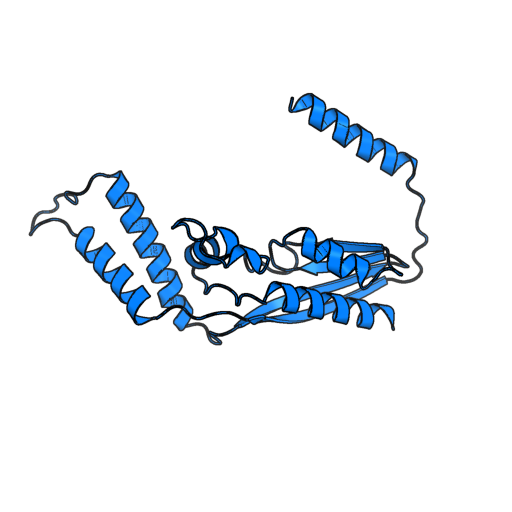.00 193 VAL A CA 1
ATOM 1565 C C . VAL A 1 193 ? -11.834 -6.671 11.362 1.00 98.00 193 VAL A C 1
ATOM 1567 O O . VAL A 1 193 ? -12.225 -6.599 12.529 1.00 98.00 193 VAL A O 1
ATOM 1570 N N . ALA A 1 194 ? -11.311 -7.788 10.852 1.00 98.00 194 ALA A N 1
ATOM 1571 C CA . ALA A 1 194 ? -11.129 -9.002 11.639 1.00 98.00 194 ALA A CA 1
ATOM 1572 C C . ALA A 1 194 ? -10.229 -8.741 12.857 1.00 98.00 194 ALA A C 1
ATOM 1574 O O . ALA A 1 194 ? -10.562 -9.135 13.976 1.00 98.00 194 ALA A O 1
ATOM 1575 N N . PHE A 1 195 ? -9.133 -8.002 12.671 1.00 97.44 195 PHE A N 1
ATOM 1576 C CA . PHE A 1 195 ? -8.231 -7.655 13.763 1.00 97.44 195 PHE A CA 1
ATOM 1577 C C . PHE A 1 195 ? -8.907 -6.764 14.816 1.00 97.44 195 PHE A C 1
ATOM 1579 O O . PHE A 1 195 ? -8.813 -7.027 16.019 1.00 97.44 195 PHE A O 1
ATOM 1586 N N . GLY A 1 196 ? -9.673 -5.766 14.371 1.00 97.25 196 GLY A N 1
ATOM 1587 C CA . GLY A 1 196 ? -10.492 -4.926 15.239 1.00 97.25 196 GLY A CA 1
ATOM 1588 C C . GLY A 1 196 ? -11.520 -5.720 16.050 1.00 97.25 196 GLY A C 1
ATOM 1589 O O . GLY A 1 196 ? -11.690 -5.491 17.248 1.00 97.25 196 GLY A O 1
ATOM 1590 N N . GLN A 1 197 ? -12.180 -6.704 15.443 1.00 97.12 197 GLN A N 1
ATOM 1591 C CA . GLN A 1 197 ? -13.119 -7.578 16.154 1.00 97.12 197 GLN A CA 1
ATOM 1592 C C . GLN A 1 197 ? -12.415 -8.461 17.193 1.00 97.12 197 GLN A C 1
ATOM 1594 O O . GLN A 1 197 ? -12.940 -8.671 18.287 1.00 97.12 197 GLN A O 1
ATOM 1599 N N . ASP A 1 198 ? -11.221 -8.961 16.888 1.00 96.75 198 ASP A N 1
ATOM 1600 C CA . ASP A 1 198 ? -10.486 -9.843 17.794 1.00 96.75 198 ASP A CA 1
ATOM 1601 C C . ASP A 1 198 ? -10.011 -9.112 19.056 1.00 96.75 198 ASP A C 1
ATOM 1603 O O . ASP A 1 198 ? -10.196 -9.616 20.167 1.00 96.75 198 ASP A O 1
ATOM 1607 N N . ILE A 1 199 ? -9.446 -7.908 18.913 1.00 95.75 199 ILE A N 1
ATOM 1608 C CA . ILE A 1 199 ? -8.944 -7.130 20.059 1.00 95.75 199 ILE A CA 1
ATOM 1609 C C . ILE A 1 199 ? -10.078 -6.576 20.939 1.00 95.75 199 ILE A C 1
ATOM 1611 O O . ILE A 1 199 ? -9.901 -6.337 22.136 1.00 95.75 199 ILE A O 1
ATOM 1615 N N . THR A 1 200 ? -11.274 -6.402 20.372 1.00 93.50 200 THR A N 1
ATOM 1616 C CA . THR A 1 200 ? -12.444 -5.879 21.096 1.00 93.50 200 THR A CA 1
ATOM 1617 C C . THR A 1 200 ? -13.221 -6.950 21.863 1.00 93.50 200 THR A C 1
ATOM 1619 O O . THR A 1 200 ? -13.894 -6.615 22.838 1.00 93.50 200 THR A O 1
ATOM 1622 N N . ARG A 1 201 ? -13.093 -8.232 21.486 1.00 90.06 201 ARG A N 1
ATOM 1623 C CA . ARG A 1 201 ? -13.681 -9.379 22.212 1.00 90.06 201 ARG A CA 1
ATOM 1624 C C . ARG A 1 201 ? -12.918 -9.787 23.471 1.00 90.06 201 ARG A C 1
ATOM 1626 O O . ARG A 1 201 ? -13.470 -10.515 24.294 1.00 90.06 201 ARG A O 1
ATOM 1633 N N . ARG A 1 202 ? -11.659 -9.375 23.597 1.00 77.50 202 ARG A N 1
ATOM 1634 C CA . ARG A 1 202 ? -10.861 -9.600 24.805 1.00 77.50 202 ARG A CA 1
ATOM 1635 C C . ARG A 1 202 ? -11.366 -8.711 25.931 1.00 77.50 202 ARG A C 1
ATOM 1637 O O . ARG A 1 202 ? -11.124 -9.066 27.102 1.00 77.50 202 ARG A O 1
#

Foldseek 3Di:
DVVVVVVVVVVVVVVVVVVDDDDDWPDKDKDKDKDKFFFDQDDLVVLVVLLVVLVVQQDDPPDDPDGRPDDPVVNVVSVLSNVLSVLLNCLVVDPDQGIDMFMKMWMDTPQAIETEACEAEDVVLVVLLCVLSVSGNYDYHYNPRHHPYHDDALVQCDDDPPDRRCRQPVGCSSVSGGGTDSCSSVSRSVVRSVVRVVRVVD